Protein AF-A0A3N2GR60-F1 (afdb_monomer)

Structure (mmCIF, N/CA/C/O backbone):
data_AF-A0A3N2GR60-F1
#
_entry.id   AF-A0A3N2GR60-F1
#
loop_
_atom_site.group_PDB
_atom_site.id
_atom_site.type_symbol
_atom_site.label_atom_id
_atom_site.label_alt_id
_atom_site.label_comp_id
_atom_site.label_asym_id
_atom_site.label_entity_id
_atom_site.label_seq_id
_atom_site.pdbx_PDB_ins_code
_atom_site.Cartn_x
_atom_site.Cartn_y
_atom_site.Cartn_z
_atom_site.occupancy
_atom_site.B_iso_or_equiv
_atom_site.auth_seq_id
_atom_site.auth_comp_id
_atom_site.auth_asym_id
_atom_site.auth_atom_id
_atom_site.pdbx_PDB_model_num
ATOM 1 N N . MET A 1 1 ? -9.998 18.687 1.341 1.00 51.47 1 MET A N 1
ATOM 2 C CA . MET A 1 1 ? -10.994 17.824 0.634 1.00 51.47 1 MET A CA 1
ATOM 3 C C . MET A 1 1 ? -10.299 16.536 0.194 1.00 51.47 1 MET A C 1
ATOM 5 O O . MET A 1 1 ? -9.152 16.629 -0.221 1.00 51.47 1 MET A O 1
ATOM 9 N N . ASN A 1 2 ? -10.923 15.357 0.314 1.00 56.31 2 ASN A N 1
ATOM 10 C CA . ASN A 1 2 ? -10.287 14.086 -0.066 1.00 56.31 2 ASN A CA 1
ATOM 11 C C . ASN A 1 2 ? -10.281 13.926 -1.608 1.00 56.31 2 ASN A C 1
ATOM 13 O O . ASN A 1 2 ? -11.360 13.838 -2.194 1.00 56.31 2 ASN A O 1
ATOM 17 N N . PRO A 1 3 ? -9.116 13.879 -2.288 1.00 57.38 3 PRO A N 1
ATOM 18 C CA . PRO A 1 3 ? -9.045 13.843 -3.755 1.00 57.38 3 PRO A CA 1
ATOM 19 C C . PRO A 1 3 ? -9.486 12.505 -4.368 1.00 57.38 3 PRO A C 1
ATOM 21 O O . PRO A 1 3 ? -9.582 12.378 -5.589 1.00 57.38 3 PRO A O 1
ATOM 24 N N . TRP A 1 4 ? -9.744 11.495 -3.537 1.00 56.41 4 TRP A N 1
ATOM 25 C CA . TRP A 1 4 ? -10.330 10.229 -3.964 1.00 56.41 4 TRP A CA 1
ATOM 26 C C . TRP A 1 4 ? -11.855 10.308 -4.099 1.00 56.41 4 TRP A C 1
ATOM 28 O O . TRP A 1 4 ? -12.440 9.499 -4.825 1.00 56.41 4 TRP A O 1
ATOM 38 N N . ALA A 1 5 ? -12.496 11.299 -3.466 1.00 55.12 5 ALA A N 1
ATOM 39 C CA . ALA A 1 5 ? -13.932 11.517 -3.561 1.00 55.12 5 ALA A CA 1
ATOM 40 C C . ALA A 1 5 ? -14.335 11.776 -5.025 1.00 55.12 5 ALA A C 1
ATOM 42 O O . ALA A 1 5 ? -13.874 12.724 -5.659 1.00 55.12 5 ALA A O 1
ATOM 43 N N . GLY A 1 6 ? -15.178 10.901 -5.582 1.00 54.84 6 GLY A N 1
ATOM 44 C CA . GLY A 1 6 ? -15.701 11.020 -6.949 1.00 54.84 6 GLY A CA 1
ATOM 45 C C . GLY A 1 6 ? -14.957 10.227 -8.031 1.00 54.84 6 GLY A C 1
ATOM 46 O O . GLY A 1 6 ? -15.437 10.178 -9.166 1.00 54.84 6 GLY A O 1
ATOM 47 N N . ARG A 1 7 ? -13.840 9.547 -7.725 1.00 62.44 7 ARG A N 1
ATOM 48 C CA . ARG A 1 7 ? -13.209 8.637 -8.700 1.00 62.44 7 ARG A CA 1
ATOM 49 C C . ARG A 1 7 ? -14.086 7.400 -8.896 1.00 62.44 7 ARG A C 1
ATOM 51 O O . ARG A 1 7 ? -14.282 6.615 -7.977 1.00 62.44 7 ARG A O 1
ATOM 58 N N . ARG A 1 8 ? -14.597 7.228 -10.117 1.00 67.69 8 ARG A N 1
ATOM 59 C CA . ARG A 1 8 ? -15.356 6.046 -10.543 1.00 67.69 8 ARG A CA 1
ATOM 60 C C . ARG A 1 8 ? -14.412 5.094 -11.276 1.00 67.69 8 ARG A C 1
ATOM 62 O O . ARG A 1 8 ? -13.746 5.507 -12.225 1.00 67.69 8 ARG A O 1
ATOM 69 N N . GLY A 1 9 ? -14.332 3.844 -10.827 1.00 81.75 9 GLY A N 1
ATOM 70 C CA . GLY A 1 9 ? -13.516 2.805 -11.459 1.00 81.75 9 GLY A CA 1
ATOM 71 C C . GLY A 1 9 ? -12.534 2.107 -10.519 1.00 81.75 9 GLY A C 1
ATOM 72 O O . GLY A 1 9 ? -12.124 2.649 -9.490 1.00 81.75 9 GLY A O 1
ATOM 73 N N . LEU A 1 10 ? -12.146 0.894 -10.917 1.00 88.69 10 LEU A N 1
ATOM 74 C CA . LEU A 1 10 ? -11.166 0.069 -10.217 1.00 88.69 10 LEU A CA 1
ATOM 75 C C . LEU A 1 10 ? -9.762 0.665 -10.380 1.00 88.69 10 LEU A C 1
ATOM 77 O O . LEU A 1 10 ? -9.207 0.697 -11.488 1.00 88.69 10 LEU A O 1
ATOM 81 N N . LEU A 1 11 ? -9.195 1.160 -9.281 1.00 87.88 11 LEU A N 1
ATOM 82 C CA . LEU A 1 11 ? -7.866 1.766 -9.279 1.00 87.88 11 LEU A CA 1
ATOM 83 C C . LEU A 1 11 ? -6.792 0.689 -9.225 1.00 87.88 11 LEU A C 1
ATOM 85 O O . LEU A 1 11 ? -5.898 0.695 -10.076 1.00 87.88 11 LEU A O 1
ATOM 89 N N . PHE A 1 12 ? -6.948 -0.244 -8.288 1.00 87.75 12 PHE A N 1
ATOM 90 C CA . PHE A 1 12 ? -5.996 -1.309 -8.010 1.00 87.75 12 PHE A CA 1
ATOM 91 C C . PHE A 1 12 ? -6.717 -2.653 -8.015 1.00 87.75 12 PHE A C 1
ATOM 93 O O . PHE A 1 12 ? -7.693 -2.845 -7.290 1.00 87.75 12 PHE A O 1
ATOM 100 N N . GLY A 1 13 ? -6.232 -3.576 -8.836 1.00 90.50 13 GLY A N 1
ATOM 101 C CA . GLY A 1 13 ? -6.652 -4.975 -8.808 1.00 90.50 13 GLY A CA 1
ATOM 102 C C . GLY A 1 13 ? -6.031 -5.774 -7.664 1.00 90.50 13 GLY A C 1
ATOM 103 O O . GLY A 1 13 ? -6.552 -6.827 -7.302 1.00 90.50 13 GLY A O 1
ATOM 104 N N . TRP A 1 14 ? -4.935 -5.263 -7.104 1.00 90.12 14 TRP A N 1
ATOM 105 C CA . TRP A 1 14 ? -4.095 -5.931 -6.118 1.00 90.12 14 TRP A CA 1
ATOM 106 C C . TRP A 1 14 ? -3.643 -4.963 -5.028 1.00 90.12 14 TRP A C 1
ATOM 108 O O . TRP A 1 14 ? -3.408 -3.785 -5.302 1.00 90.12 14 TRP A O 1
ATOM 118 N N . GLY A 1 15 ? -3.472 -5.483 -3.815 1.00 89.62 15 GLY A N 1
ATOM 119 C CA . GLY A 1 15 ? -2.801 -4.797 -2.720 1.00 89.62 15 GLY A CA 1
ATOM 120 C C . GLY A 1 15 ? -1.308 -4.641 -3.001 1.00 89.62 15 GLY A C 1
ATOM 121 O O . GLY A 1 15 ? -0.626 -5.585 -3.419 1.00 89.62 15 GLY A O 1
ATOM 122 N N . TYR A 1 16 ? -0.802 -3.440 -2.746 1.00 90.19 16 TYR A N 1
ATOM 123 C CA . TYR A 1 16 ? 0.628 -3.131 -2.777 1.00 90.19 16 TYR A CA 1
ATOM 124 C C . TYR A 1 16 ? 1.150 -2.842 -1.375 1.00 90.19 16 TYR A C 1
ATOM 126 O O . TYR A 1 16 ? 2.102 -2.100 -1.197 1.00 90.19 16 TYR A O 1
ATOM 134 N N . GLU A 1 17 ? 0.517 -3.425 -0.374 1.00 92.56 17 GLU A N 1
ATOM 135 C CA . GLU A 1 17 ? 0.917 -3.413 1.018 1.00 92.56 17 GLU A CA 1
ATOM 136 C C . GLU A 1 17 ? 1.404 -4.805 1.393 1.00 92.56 17 GLU A C 1
ATOM 138 O O . GLU A 1 17 ? 0.776 -5.798 1.022 1.00 92.56 17 GLU A O 1
ATOM 143 N N . ASP A 1 18 ? 2.496 -4.888 2.149 1.00 93.19 18 ASP A N 1
ATOM 144 C CA . ASP A 1 18 ? 2.869 -6.138 2.797 1.00 93.19 18 ASP A CA 1
ATOM 145 C C . ASP A 1 18 ? 2.084 -6.307 4.108 1.00 93.19 18 ASP A C 1
ATOM 147 O O . ASP A 1 18 ? 2.408 -5.621 5.085 1.00 93.19 18 ASP A O 1
ATOM 151 N N . PRO A 1 19 ? 1.078 -7.208 4.173 1.00 94.25 19 PRO A N 1
ATOM 152 C CA . PRO A 1 19 ? 0.248 -7.368 5.365 1.00 94.25 19 PRO A CA 1
ATOM 153 C C . PRO A 1 19 ? 1.018 -7.939 6.559 1.00 94.25 19 PRO A C 1
ATOM 155 O O . PRO A 1 19 ? 0.549 -7.847 7.695 1.00 94.25 19 PRO A O 1
ATOM 158 N N . ASP A 1 20 ? 2.207 -8.517 6.341 1.00 94.25 20 ASP A N 1
ATOM 159 C CA . ASP A 1 20 ? 3.038 -9.020 7.435 1.00 94.25 20 ASP A CA 1
ATOM 160 C C . ASP A 1 20 ? 3.527 -7.879 8.338 1.00 94.25 20 ASP A C 1
ATOM 162 O O . ASP A 1 20 ? 3.920 -8.128 9.478 1.00 94.25 20 ASP A O 1
ATOM 166 N N . VAL A 1 21 ? 3.519 -6.624 7.869 1.00 95.94 21 VAL A N 1
ATOM 167 C CA . VAL A 1 21 ? 3.767 -5.459 8.729 1.00 95.94 21 VAL A CA 1
ATOM 168 C C . VAL A 1 21 ? 2.673 -5.365 9.791 1.00 95.94 21 VAL A C 1
ATOM 170 O O . VAL A 1 21 ? 2.983 -5.405 10.980 1.00 95.94 21 VAL A O 1
ATOM 173 N N . GLU A 1 22 ? 1.402 -5.305 9.389 1.00 97.69 22 GLU A N 1
ATOM 174 C CA . GLU A 1 22 ? 0.273 -5.229 10.314 1.00 97.69 22 GLU A CA 1
ATOM 175 C C . GLU A 1 22 ? 0.198 -6.443 11.230 1.00 97.69 22 GLU A C 1
ATOM 177 O O . GLU A 1 22 ? 0.048 -6.280 12.438 1.00 97.69 22 GLU A O 1
ATOM 182 N N . LEU A 1 23 ? 0.340 -7.650 10.679 1.00 97.62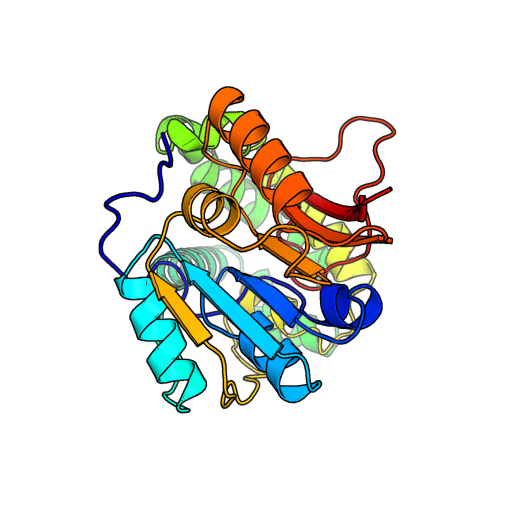 23 LEU A N 1
ATOM 183 C CA . LEU A 1 23 ? 0.235 -8.893 11.448 1.00 97.62 23 LEU A CA 1
ATOM 184 C C . LEU A 1 23 ? 1.271 -8.989 12.576 1.00 97.62 23 LEU A C 1
ATOM 186 O O . LEU A 1 23 ? 1.024 -9.660 13.579 1.00 97.62 23 LEU A O 1
ATOM 190 N N . ARG A 1 24 ? 2.423 -8.322 12.427 1.00 97.38 24 ARG A N 1
ATOM 191 C CA . ARG A 1 24 ? 3.477 -8.277 13.449 1.00 97.38 24 ARG A CA 1
ATOM 192 C C . ARG A 1 24 ? 3.214 -7.254 14.549 1.00 97.38 24 ARG A C 1
ATOM 194 O O . ARG A 1 24 ? 3.676 -7.460 15.668 1.00 97.38 24 ARG A O 1
ATOM 201 N N . VAL A 1 25 ? 2.542 -6.145 14.239 1.00 97.38 25 VAL A N 1
ATOM 202 C CA . VAL A 1 25 ? 2.497 -4.977 15.139 1.00 97.38 25 VAL A CA 1
ATOM 203 C C . VAL A 1 25 ? 1.109 -4.653 15.678 1.00 97.38 25 VAL A C 1
ATOM 205 O O . VAL A 1 25 ? 1.019 -4.024 16.733 1.00 97.38 25 VAL A O 1
ATOM 208 N N . LEU A 1 26 ? 0.037 -5.055 14.988 1.00 97.62 26 LEU A N 1
ATOM 209 C CA . LEU A 1 26 ? -1.326 -4.775 15.427 1.00 97.62 26 LEU A CA 1
ATOM 210 C C . LEU A 1 26 ? -1.746 -5.724 16.561 1.00 97.62 26 LEU A C 1
ATOM 212 O O . LEU A 1 26 ? -1.626 -6.949 16.414 1.00 97.62 26 LEU A O 1
ATOM 216 N N . PRO A 1 27 ? -2.299 -5.188 17.663 1.00 95.81 27 PRO A N 1
ATOM 217 C CA . PRO A 1 27 ? -2.855 -5.998 18.737 1.00 95.81 27 PRO A CA 1
ATOM 218 C C . PRO A 1 27 ? -4.095 -6.751 18.250 1.00 95.81 27 PRO A C 1
ATOM 220 O O . PRO A 1 27 ? -4.814 -6.293 17.362 1.00 95.81 27 PRO A O 1
ATOM 223 N N . ARG A 1 28 ? -4.351 -7.921 18.843 1.00 95.56 28 ARG A N 1
ATOM 224 C CA . ARG A 1 28 ? -5.553 -8.712 18.545 1.00 95.56 28 ARG A CA 1
ATOM 225 C C . ARG A 1 28 ? -6.806 -7.954 18.973 1.00 95.56 28 ARG A C 1
ATOM 227 O O . ARG A 1 28 ? -6.771 -7.216 19.951 1.00 95.56 28 ARG A O 1
ATOM 234 N N . GLY A 1 29 ? -7.903 -8.192 18.261 1.00 97.06 29 GLY A N 1
ATOM 235 C CA . GLY A 1 29 ? -9.186 -7.547 18.515 1.00 97.06 29 GLY A CA 1
ATOM 236 C C . GLY A 1 29 ? -9.737 -6.891 17.259 1.00 97.06 29 GLY A C 1
ATOM 237 O O . GLY A 1 29 ? -9.616 -7.442 16.157 1.00 97.06 29 GLY A O 1
ATOM 238 N N . ARG A 1 30 ? -10.355 -5.725 17.434 1.00 98.50 30 ARG A N 1
ATOM 239 C CA . ARG A 1 30 ? -11.020 -4.991 16.366 1.00 98.50 30 ARG A CA 1
ATOM 240 C C . ARG A 1 30 ? -10.050 -4.067 15.657 1.00 98.50 30 ARG A C 1
ATOM 242 O O . ARG A 1 30 ? -9.429 -3.202 16.275 1.00 98.50 30 ARG A O 1
ATOM 249 N N . VAL A 1 31 ? -9.971 -4.202 14.339 1.00 98.69 31 VAL A N 1
ATOM 250 C CA . VAL A 1 31 ? -9.087 -3.381 13.510 1.00 98.69 31 VAL A CA 1
ATOM 251 C C . VAL A 1 31 ? -9.835 -2.722 12.369 1.00 98.69 31 VAL A C 1
ATOM 253 O O . VAL A 1 31 ? -10.756 -3.299 11.792 1.00 98.69 31 VAL A O 1
ATOM 256 N N . LEU A 1 32 ? -9.416 -1.509 12.030 1.00 98.75 32 LEU A N 1
ATOM 257 C CA . LEU A 1 32 ? -9.836 -0.834 10.811 1.00 98.75 32 LEU A CA 1
ATOM 258 C C . LEU A 1 32 ? -8.725 -0.914 9.767 1.00 98.75 32 LEU A C 1
ATOM 260 O O . LEU A 1 32 ? -7.562 -0.694 10.092 1.00 98.75 32 LEU A O 1
ATOM 264 N N . ALA A 1 33 ? -9.075 -1.180 8.515 1.00 98.44 33 ALA A N 1
ATOM 265 C CA . ALA A 1 33 ? -8.149 -1.127 7.389 1.00 98.44 33 ALA A CA 1
ATOM 266 C C . ALA A 1 33 ? -8.804 -0.443 6.185 1.00 98.44 33 ALA A C 1
ATOM 268 O O . ALA A 1 33 ? -10.025 -0.487 6.020 1.00 98.44 33 ALA A O 1
ATOM 269 N N . ILE A 1 34 ? -7.997 0.166 5.318 1.00 97.94 34 ILE A N 1
ATOM 270 C CA . ILE A 1 34 ? -8.483 0.617 4.010 1.00 97.94 34 ILE A CA 1
ATOM 271 C C . ILE A 1 34 ? -8.796 -0.606 3.143 1.00 97.94 34 ILE A C 1
ATOM 273 O O . ILE A 1 34 ? -7.980 -1.524 3.057 1.00 97.94 34 ILE A O 1
ATOM 277 N N . ALA A 1 35 ? -9.982 -0.641 2.527 1.00 96.38 35 ALA A N 1
ATOM 278 C CA . ALA A 1 35 ? -10.467 -1.840 1.845 1.00 96.38 35 ALA A CA 1
ATOM 279 C C . ALA A 1 35 ? -9.612 -2.205 0.622 1.00 96.38 35 ALA A C 1
ATOM 281 O O . ALA A 1 35 ? -9.269 -3.378 0.455 1.00 96.38 35 ALA A O 1
ATOM 282 N N . ALA A 1 36 ? -9.256 -1.211 -0.206 1.00 93.00 36 ALA A N 1
ATOM 283 C CA . ALA A 1 36 ? -8.385 -1.369 -1.370 1.00 93.00 36 ALA A CA 1
ATOM 284 C C . ALA A 1 36 ? -8.766 -2.603 -2.222 1.00 93.00 36 ALA A C 1
ATOM 286 O O . ALA A 1 36 ? -9.924 -2.771 -2.601 1.00 93.00 36 ALA A O 1
ATOM 287 N N . ALA A 1 37 ? -7.813 -3.467 -2.574 1.00 92.81 37 ALA A N 1
ATOM 288 C CA . ALA A 1 37 ? -8.084 -4.715 -3.298 1.00 92.81 37 ALA A CA 1
ATOM 289 C C . ALA A 1 37 ? -8.416 -5.914 -2.380 1.00 92.81 37 ALA A C 1
ATOM 291 O O . ALA A 1 37 ? -8.826 -6.968 -2.871 1.00 92.81 37 ALA A O 1
ATOM 292 N N . GLY A 1 38 ? -8.322 -5.732 -1.058 1.00 94.38 38 GLY A N 1
ATOM 293 C CA . GLY A 1 38 ? -8.754 -6.699 -0.049 1.00 94.38 38 GLY A CA 1
ATOM 294 C C . GLY A 1 38 ? -7.663 -7.601 0.531 1.00 94.38 38 GLY A C 1
ATOM 295 O O . GLY A 1 38 ? -7.947 -8.312 1.488 1.00 94.38 38 GLY A O 1
ATOM 296 N N . GLU A 1 39 ? -6.420 -7.582 0.039 1.00 94.12 39 GLU A N 1
ATOM 297 C CA . GLU A 1 39 ? -5.360 -8.483 0.522 1.00 94.12 39 GLU A CA 1
ATOM 298 C C . GLU A 1 39 ? -5.004 -8.256 2.001 1.00 94.12 39 GLU A C 1
ATOM 300 O O . GLU A 1 39 ? -4.953 -9.221 2.764 1.00 94.12 39 GLU A O 1
ATOM 305 N N . THR A 1 40 ? -4.824 -7.003 2.438 1.00 95.50 40 THR A N 1
ATOM 306 C CA . THR A 1 40 ? -4.558 -6.689 3.857 1.00 95.50 40 THR A CA 1
ATOM 307 C C . THR A 1 40 ? -5.755 -7.019 4.742 1.00 95.50 40 THR A C 1
ATOM 309 O O . THR A 1 40 ? -5.593 -7.616 5.805 1.00 95.50 40 THR A O 1
ATOM 312 N N . VAL A 1 41 ? -6.968 -6.696 4.282 1.00 97.31 41 VAL A N 1
ATOM 313 C CA . VAL A 1 41 ? -8.221 -7.021 4.981 1.00 97.31 41 VAL A CA 1
ATOM 314 C C . VAL A 1 41 ? -8.345 -8.528 5.176 1.00 97.31 41 VAL A C 1
ATOM 316 O O . VAL A 1 41 ? -8.598 -8.993 6.285 1.00 97.31 41 VAL A O 1
ATOM 319 N N . SER A 1 42 ? -8.115 -9.294 4.111 1.00 96.50 42 SER A N 1
ATOM 320 C CA . SER A 1 42 ? -8.174 -10.748 4.133 1.00 96.50 42 SER A CA 1
ATOM 321 C C . SER A 1 42 ? -7.112 -11.347 5.048 1.00 96.50 42 SER A C 1
ATOM 323 O O . SER A 1 42 ? -7.432 -12.190 5.883 1.00 96.50 42 SER A O 1
ATOM 325 N N . ALA A 1 43 ? -5.864 -10.882 4.958 1.00 95.75 43 ALA A N 1
ATOM 326 C CA . ALA A 1 43 ? -4.780 -11.358 5.811 1.00 95.75 43 ALA A CA 1
ATOM 327 C C . ALA A 1 43 ? -5.085 -11.145 7.304 1.00 95.75 43 ALA A C 1
ATOM 329 O O . ALA A 1 43 ? -4.919 -12.070 8.100 1.00 95.75 43 ALA A O 1
ATOM 330 N N . LEU A 1 44 ? -5.594 -9.965 7.673 1.00 97.69 44 LEU A N 1
ATOM 331 C CA . LEU A 1 44 ? -6.013 -9.660 9.042 1.00 97.69 44 LEU A CA 1
ATOM 332 C C . LEU A 1 44 ? -7.202 -10.527 9.475 1.00 97.69 44 LEU A C 1
ATOM 334 O O . LEU A 1 44 ? -7.143 -11.187 10.507 1.00 97.69 44 LEU A O 1
ATOM 338 N N . ALA A 1 45 ? -8.261 -10.606 8.677 1.00 97.75 45 ALA A N 1
ATOM 339 C CA . ALA A 1 45 ? -9.436 -11.404 9.022 1.00 97.75 45 ALA A CA 1
ATOM 340 C C . ALA A 1 45 ? -9.094 -12.895 9.197 1.00 97.75 45 ALA A C 1
ATOM 342 O O . ALA A 1 45 ? -9.508 -13.526 10.168 1.00 97.75 45 ALA A O 1
ATOM 343 N N . ARG A 1 46 ? -8.263 -13.458 8.311 1.00 96.25 46 ARG A N 1
ATOM 344 C CA . ARG A 1 46 ? -7.790 -14.852 8.398 1.00 96.25 46 ARG A CA 1
ATOM 345 C C . ARG A 1 46 ? -6.890 -15.105 9.602 1.00 96.25 46 ARG A C 1
ATOM 347 O O . ARG A 1 46 ? -6.839 -16.226 10.096 1.00 96.25 46 ARG A O 1
ATOM 354 N N . ALA A 1 47 ? -6.199 -14.078 10.084 1.00 96.81 47 ALA A N 1
ATOM 355 C CA . ALA A 1 47 ? -5.454 -14.141 11.331 1.00 96.81 47 ALA A CA 1
ATOM 356 C C . ALA A 1 47 ? -6.356 -13.994 12.575 1.00 96.81 47 ALA A C 1
ATOM 358 O O . ALA A 1 47 ? -5.843 -14.024 13.690 1.00 96.81 47 ALA A O 1
ATOM 359 N N . GLY A 1 48 ? -7.677 -13.860 12.421 1.00 97.69 48 GLY A N 1
ATOM 360 C CA . GLY A 1 48 ? -8.641 -13.831 13.525 1.00 97.69 48 GLY A CA 1
ATOM 361 C C . GLY A 1 48 ? -8.930 -12.439 14.089 1.00 97.69 48 GLY A C 1
ATOM 362 O O . GLY A 1 48 ? -9.423 -12.332 15.208 1.00 97.69 48 GLY A O 1
ATOM 363 N N . TYR A 1 49 ? -8.605 -11.373 13.355 1.00 98.44 49 TYR A N 1
ATOM 364 C CA . TYR A 1 49 ? -8.985 -10.010 13.732 1.00 98.44 49 TYR A CA 1
ATOM 365 C C . TYR A 1 49 ? -10.449 -9.724 13.341 1.00 98.44 49 TYR A C 1
ATOM 367 O O . TYR A 1 49 ? -10.925 -10.204 12.312 1.00 98.44 49 TYR A O 1
ATOM 375 N N . GLU A 1 50 ? -11.155 -8.891 14.113 1.00 98.50 50 GLU A N 1
ATOM 376 C CA . GLU A 1 50 ? -12.469 -8.356 13.724 1.00 98.50 50 GLU A CA 1
ATOM 377 C C . GLU A 1 50 ? -12.245 -7.132 12.822 1.00 98.50 50 GLU A C 1
ATOM 379 O O . GLU A 1 50 ? -11.975 -6.028 13.300 1.00 98.50 50 GLU A O 1
ATOM 384 N N . VAL A 1 51 ? -12.292 -7.332 11.502 1.00 98.69 51 VAL A N 1
ATOM 385 C CA . VAL A 1 51 ? -11.888 -6.300 10.536 1.00 98.69 51 VAL A CA 1
ATOM 386 C C . VAL A 1 51 ? -13.073 -5.454 10.072 1.00 98.69 51 VAL A C 1
ATOM 388 O O . VAL A 1 51 ? -14.049 -5.970 9.528 1.00 98.69 51 VAL A O 1
ATOM 391 N N . THR A 1 52 ? -12.947 -4.133 10.215 1.00 98.75 52 THR A N 1
ATOM 392 C CA . THR A 1 52 ? -13.732 -3.142 9.465 1.00 98.75 52 THR A CA 1
ATOM 393 C C . THR A 1 52 ? -12.899 -2.618 8.298 1.00 98.75 52 THR A C 1
ATOM 395 O O . THR A 1 52 ? -11.871 -1.976 8.498 1.00 98.75 52 THR A O 1
ATOM 398 N N . ALA A 1 53 ? -13.339 -2.877 7.076 1.00 98.50 53 ALA A N 1
ATOM 399 C CA . ALA A 1 53 ? -12.724 -2.394 5.852 1.00 98.50 53 ALA A CA 1
ATOM 400 C C . ALA A 1 53 ? -13.477 -1.159 5.334 1.00 98.50 53 ALA A C 1
ATOM 402 O O . ALA A 1 53 ? -14.664 -1.242 5.016 1.00 98.50 53 ALA A O 1
ATOM 403 N N . VAL A 1 54 ? -12.789 -0.019 5.251 1.00 98.25 54 VAL A N 1
ATOM 404 C CA . VAL A 1 54 ? -13.367 1.269 4.831 1.00 98.25 54 VAL A CA 1
ATOM 405 C C . VAL A 1 54 ? -12.753 1.716 3.513 1.00 98.25 54 VAL A C 1
ATOM 407 O O . VAL A 1 54 ? -11.540 1.640 3.333 1.00 98.25 54 VAL A O 1
ATOM 410 N N . ASP A 1 55 ? -13.564 2.218 2.589 1.00 96.25 55 ASP A N 1
ATOM 411 C CA . ASP A 1 55 ? -13.060 2.888 1.389 1.00 96.25 55 ASP A CA 1
ATOM 412 C C . ASP A 1 55 ? -14.029 3.985 0.953 1.00 96.25 55 ASP A C 1
ATOM 414 O O . ASP A 1 55 ? -15.246 3.830 1.069 1.00 96.25 55 ASP A O 1
ATOM 418 N N . ILE A 1 56 ? -13.489 5.081 0.424 1.00 93.81 56 ILE A N 1
ATOM 419 C CA . ILE A 1 56 ? -14.277 6.197 -0.108 1.00 93.81 56 ILE A CA 1
ATOM 420 C C . ILE A 1 56 ? -14.691 5.948 -1.565 1.00 93.81 56 ILE A C 1
ATOM 422 O O . ILE A 1 56 ? -15.683 6.511 -2.037 1.00 93.81 56 ILE A O 1
ATOM 426 N N . ASN A 1 57 ? -13.954 5.096 -2.289 1.00 92.38 57 ASN A N 1
ATOM 427 C CA . ASN A 1 57 ? -14.273 4.702 -3.654 1.00 92.38 57 ASN A CA 1
ATOM 428 C C . ASN A 1 57 ? -15.250 3.510 -3.637 1.00 92.38 57 ASN A C 1
ATOM 430 O O . ASN A 1 57 ? -14.843 2.378 -3.358 1.00 92.38 57 ASN A O 1
ATOM 434 N N . PRO A 1 58 ? -16.525 3.708 -4.024 1.00 94.12 58 PRO A N 1
ATOM 435 C CA . PRO A 1 58 ? -17.521 2.641 -3.980 1.00 94.12 58 PRO A CA 1
ATOM 436 C C . PRO A 1 58 ? -17.206 1.492 -4.947 1.00 94.12 58 PRO A C 1
ATOM 438 O O . PRO A 1 58 ? -17.566 0.350 -4.674 1.00 94.12 58 PRO A O 1
ATOM 441 N N . THR A 1 59 ? -16.514 1.758 -6.065 1.00 94.56 59 THR A N 1
ATOM 442 C CA . THR A 1 59 ? -16.090 0.704 -7.002 1.00 94.56 59 THR A CA 1
ATOM 443 C C . THR A 1 59 ? -15.008 -0.177 -6.389 1.00 94.56 59 THR A C 1
ATOM 445 O O . THR A 1 59 ? -15.052 -1.394 -6.537 1.00 94.56 59 THR A O 1
ATOM 448 N N . GLN A 1 60 ? -14.051 0.431 -5.688 1.00 93.81 60 GLN A N 1
ATOM 449 C CA . GLN A 1 60 ? -12.976 -0.294 -5.016 1.00 93.81 60 GLN A CA 1
ATOM 450 C C . GLN A 1 60 ? -13.530 -1.118 -3.843 1.00 93.81 60 GLN A C 1
ATOM 452 O O . GLN A 1 60 ? -13.181 -2.285 -3.702 1.00 93.81 60 GLN A O 1
ATOM 457 N N . LEU A 1 61 ? -14.476 -0.561 -3.075 1.00 96.38 61 LEU A N 1
ATOM 458 C CA . LEU A 1 61 ? -15.151 -1.284 -1.996 1.00 96.38 61 LEU A CA 1
ATOM 459 C C . LEU A 1 61 ? -15.982 -2.470 -2.507 1.00 96.38 61 LEU A C 1
ATOM 461 O O . LEU A 1 61 ? -15.946 -3.546 -1.914 1.00 96.38 61 LEU A O 1
ATOM 465 N N . ALA A 1 62 ? -16.730 -2.289 -3.602 1.00 96.25 62 ALA A N 1
ATOM 466 C CA . ALA A 1 62 ? -17.476 -3.379 -4.229 1.00 96.25 62 ALA A CA 1
ATOM 467 C C . ALA A 1 62 ? -16.536 -4.485 -4.726 1.00 96.25 62 ALA A C 1
ATOM 469 O O . ALA A 1 62 ? -16.767 -5.653 -4.439 1.00 96.25 62 ALA A O 1
ATOM 470 N N . TYR A 1 63 ? -15.427 -4.113 -5.368 1.00 95.56 63 TYR A N 1
ATOM 471 C CA . TYR A 1 63 ? -14.404 -5.070 -5.777 1.00 95.56 63 TYR A CA 1
ATOM 472 C C . TYR A 1 63 ? -13.798 -5.823 -4.584 1.00 95.56 63 TYR A C 1
ATOM 474 O O . TYR A 1 63 ? -13.688 -7.045 -4.627 1.00 95.56 63 TYR A O 1
ATOM 482 N N . CYS A 1 64 ? -13.465 -5.124 -3.495 1.00 95.94 64 CYS A N 1
ATOM 483 C CA . CYS A 1 64 ? -13.003 -5.748 -2.256 1.00 95.94 64 CYS A CA 1
ATOM 484 C C . CYS A 1 64 ? -14.032 -6.764 -1.729 1.00 95.94 64 CYS A C 1
ATOM 486 O O . CYS A 1 64 ? -13.662 -7.891 -1.412 1.00 95.94 64 CYS A O 1
ATOM 488 N N . ARG A 1 65 ? -15.332 -6.425 -1.725 1.00 97.44 65 ARG A N 1
ATOM 489 C CA . ARG A 1 65 ? -16.411 -7.360 -1.354 1.00 97.44 65 ARG A CA 1
ATOM 490 C C . ARG A 1 65 ? -16.363 -8.647 -2.170 1.00 97.44 65 ARG A C 1
ATOM 492 O O . ARG A 1 65 ? -16.367 -9.731 -1.591 1.00 97.44 65 ARG A O 1
ATOM 499 N N . ASP A 1 66 ? -16.294 -8.526 -3.490 1.00 96.19 66 ASP A N 1
ATOM 500 C CA . ASP A 1 66 ? -16.292 -9.678 -4.390 1.00 96.19 66 ASP A CA 1
ATOM 501 C C . ASP A 1 66 ? -15.038 -10.536 -4.165 1.00 96.19 66 ASP A C 1
ATOM 503 O O . ASP A 1 66 ? -15.117 -11.762 -4.068 1.00 96.19 66 ASP A O 1
ATOM 507 N N . ARG A 1 67 ? -13.874 -9.899 -3.987 1.00 95.19 67 ARG A N 1
ATOM 508 C CA . ARG A 1 67 ? -12.596 -10.564 -3.682 1.00 95.19 67 ARG A CA 1
ATOM 509 C C . ARG A 1 67 ? -12.635 -11.318 -2.354 1.00 95.19 67 ARG A C 1
ATOM 511 O O . ARG A 1 67 ? -12.159 -12.452 -2.288 1.00 95.19 67 ARG A O 1
ATOM 518 N N . LEU A 1 68 ? -13.232 -10.733 -1.316 1.00 96.38 68 LEU A N 1
ATOM 519 C CA . LEU A 1 68 ? -13.433 -11.377 -0.013 1.00 96.38 68 LEU A CA 1
ATOM 520 C C . LEU A 1 68 ? -14.444 -12.536 -0.076 1.00 96.38 68 LEU A C 1
ATOM 522 O O . LEU A 1 68 ? -14.349 -13.473 0.715 1.00 96.38 68 LEU A O 1
ATOM 526 N N . ALA A 1 69 ? -15.361 -12.531 -1.048 1.00 96.19 69 ALA A N 1
ATOM 527 C CA . ALA A 1 69 ? -16.232 -13.669 -1.357 1.00 96.19 69 ALA A CA 1
ATOM 528 C C . ALA A 1 69 ? -15.531 -14.764 -2.199 1.00 96.19 69 ALA A C 1
ATOM 530 O O . ALA A 1 69 ? -16.043 -15.879 -2.336 1.00 96.19 69 ALA A O 1
ATOM 531 N N . GLY A 1 70 ? -14.328 -14.488 -2.713 1.00 93.06 70 GLY A N 1
ATOM 532 C CA . GLY A 1 70 ? -13.518 -15.415 -3.507 1.00 93.06 70 GLY A CA 1
ATOM 533 C C . GLY A 1 70 ? -13.561 -15.169 -5.017 1.00 93.06 70 GLY A C 1
ATOM 534 O O . GLY A 1 70 ? -13.171 -16.054 -5.778 1.00 93.06 70 GLY A O 1
ATOM 535 N N . ALA A 1 71 ? -14.025 -14.001 -5.471 1.00 92.56 71 ALA A N 1
ATOM 536 C CA . ALA A 1 71 ? -13.918 -13.619 -6.873 1.00 92.56 71 ALA A CA 1
ATOM 537 C C . ALA A 1 71 ? -12.441 -13.476 -7.304 1.00 92.56 71 ALA A C 1
ATOM 539 O O . ALA A 1 71 ? -11.581 -13.062 -6.510 1.00 92.56 71 ALA A O 1
ATOM 540 N N . PRO A 1 72 ? -12.117 -13.795 -8.569 1.00 89.69 72 PRO A N 1
ATOM 541 C CA . PRO A 1 72 ? -10.762 -13.655 -9.084 1.00 89.69 72 PRO A CA 1
ATOM 542 C C . PRO A 1 72 ? -10.324 -12.187 -9.148 1.00 89.69 72 PRO A C 1
ATOM 544 O O . PRO A 1 72 ? -11.136 -11.260 -9.143 1.00 89.69 72 PRO A O 1
ATOM 547 N N . ALA A 1 73 ? -9.010 -11.975 -9.219 1.00 89.25 73 ALA A N 1
ATOM 548 C CA . ALA A 1 73 ? -8.457 -10.634 -9.341 1.00 89.25 73 ALA A CA 1
ATOM 549 C C . ALA A 1 73 ? -8.812 -10.052 -10.710 1.00 89.25 73 ALA A C 1
ATOM 551 O O . ALA A 1 73 ? -8.727 -10.740 -11.727 1.00 89.25 73 ALA A O 1
ATOM 552 N N . THR A 1 74 ? -9.170 -8.773 -10.746 1.00 90.69 74 THR A N 1
ATOM 553 C CA . THR A 1 74 ? -9.398 -8.026 -11.984 1.00 90.69 74 THR A CA 1
ATOM 554 C C . THR A 1 74 ? -8.366 -6.921 -12.104 1.00 90.69 74 THR A C 1
ATOM 556 O O . THR A 1 74 ? -8.057 -6.234 -11.138 1.00 90.69 74 THR A O 1
ATOM 559 N N . THR A 1 75 ? -7.834 -6.711 -13.304 1.00 89.44 75 THR A N 1
ATOM 560 C CA . THR A 1 75 ? -6.836 -5.670 -13.560 1.00 89.44 75 THR A CA 1
ATOM 561 C C . THR A 1 75 ? -7.419 -4.269 -13.330 1.00 89.44 75 THR A C 1
ATOM 563 O O . THR A 1 75 ? -8.359 -3.846 -14.013 1.00 89.44 75 THR A O 1
ATOM 566 N N . GLY A 1 76 ? -6.827 -3.509 -12.409 1.00 88.38 76 GLY A N 1
ATOM 567 C CA . GLY A 1 76 ? -7.132 -2.100 -12.182 1.00 88.38 76 GLY A CA 1
ATOM 568 C C . GLY A 1 76 ? -6.398 -1.172 -13.151 1.00 88.38 76 GLY A C 1
ATOM 569 O O . GLY A 1 76 ? -5.660 -1.586 -14.052 1.00 88.38 76 GLY A O 1
ATOM 570 N N . ARG A 1 77 ? -6.623 0.137 -13.002 1.00 89.00 77 ARG A N 1
ATOM 571 C CA . ARG A 1 77 ? -5.946 1.154 -13.823 1.00 89.00 77 ARG A CA 1
ATOM 572 C C . ARG A 1 77 ? -4.438 1.187 -13.563 1.00 89.00 77 ARG A C 1
ATOM 574 O O . ARG A 1 77 ? -3.686 1.377 -14.517 1.00 89.00 77 ARG A O 1
ATOM 581 N N . ALA A 1 78 ? -4.010 1.007 -12.314 1.00 87.88 78 ALA A N 1
ATOM 582 C CA . ALA A 1 78 ? -2.597 0.971 -11.955 1.00 87.88 78 ALA A CA 1
ATOM 583 C C . ALA A 1 78 ? -1.875 -0.187 -12.658 1.00 87.88 78 ALA A C 1
ATOM 585 O O . ALA A 1 78 ? -0.862 0.033 -13.319 1.00 87.88 78 ALA A O 1
ATOM 586 N N . GLU A 1 79 ? -2.450 -1.392 -12.627 1.00 90.50 79 GLU A N 1
ATOM 587 C CA . GLU A 1 79 ? -1.861 -2.570 -13.273 1.00 90.50 79 GLU A CA 1
ATOM 588 C C . GLU A 1 79 ? -1.753 -2.399 -14.790 1.00 90.50 79 GLU A C 1
ATOM 590 O O . GLU A 1 79 ? -0.739 -2.782 -15.368 1.00 90.50 79 GLU A O 1
ATOM 595 N N . ARG A 1 80 ? -2.752 -1.784 -15.444 1.00 91.56 80 ARG A N 1
ATOM 596 C CA . ARG A 1 80 ? -2.690 -1.486 -16.889 1.00 91.56 80 ARG A CA 1
ATOM 597 C C . ARG A 1 80 ? -1.532 -0.553 -17.237 1.00 91.56 80 ARG A C 1
ATOM 599 O O . ARG A 1 80 ? -0.827 -0.794 -18.214 1.00 91.56 80 ARG A O 1
ATOM 606 N N . LEU A 1 81 ? -1.320 0.494 -16.437 1.00 90.62 81 LEU A N 1
ATOM 607 C CA . LEU A 1 81 ? -0.205 1.425 -16.631 1.00 90.62 81 LEU A CA 1
ATOM 608 C C . LEU A 1 81 ? 1.144 0.731 -16.410 1.00 90.62 81 LEU A C 1
ATOM 610 O O . LEU A 1 81 ? 2.047 0.876 -17.232 1.00 90.62 81 LEU A O 1
ATOM 614 N N . LEU A 1 82 ? 1.266 -0.070 -15.347 1.00 90.94 82 LEU A N 1
ATOM 615 C CA . LEU A 1 82 ? 2.472 -0.853 -15.076 1.00 90.94 82 LEU A CA 1
ATOM 616 C C . LEU A 1 82 ? 2.750 -1.873 -16.190 1.00 90.94 82 LEU A C 1
ATOM 618 O O . LEU A 1 82 ? 3.895 -2.017 -16.614 1.00 90.94 82 LEU A O 1
ATOM 622 N N . ALA A 1 83 ? 1.719 -2.542 -16.713 1.00 93.19 83 ALA A N 1
ATOM 623 C CA . ALA A 1 83 ? 1.845 -3.484 -17.821 1.00 93.19 83 ALA A CA 1
ATOM 624 C C . ALA A 1 83 ? 2.340 -2.800 -19.106 1.00 93.19 83 ALA A C 1
ATOM 626 O O . ALA A 1 83 ? 3.276 -3.293 -19.735 1.00 93.19 83 ALA A O 1
ATOM 627 N N . ALA A 1 84 ? 1.782 -1.637 -19.458 1.00 93.81 84 ALA A N 1
ATOM 628 C CA . ALA A 1 84 ? 2.246 -0.845 -20.599 1.00 93.81 84 ALA A CA 1
ATOM 629 C C . ALA A 1 84 ? 3.698 -0.357 -20.420 1.00 93.81 84 ALA A C 1
ATOM 631 O O . ALA A 1 84 ? 4.501 -0.414 -21.358 1.00 93.81 84 ALA A O 1
ATOM 632 N N . GLY A 1 85 ? 4.058 0.066 -19.203 1.00 92.62 85 GLY A N 1
ATOM 633 C CA . GLY A 1 85 ? 5.429 0.431 -18.846 1.00 92.62 85 GLY A CA 1
ATOM 634 C C . GLY A 1 85 ? 6.400 -0.736 -19.034 1.00 92.62 85 GLY A C 1
ATOM 635 O O . GLY A 1 85 ? 7.392 -0.604 -19.749 1.00 92.62 85 GLY A O 1
ATOM 636 N N . ARG A 1 86 ? 6.081 -1.912 -18.477 1.00 94.31 86 ARG A N 1
ATOM 637 C CA . ARG A 1 86 ? 6.888 -3.132 -18.643 1.00 94.31 86 ARG A CA 1
ATOM 638 C C . ARG A 1 86 ? 7.021 -3.553 -20.103 1.00 94.31 86 ARG A C 1
ATOM 640 O O . ARG A 1 86 ? 8.118 -3.916 -20.517 1.00 94.31 86 ARG A O 1
ATOM 647 N N . ALA A 1 87 ? 5.944 -3.490 -20.888 1.00 94.56 87 ALA A N 1
ATOM 648 C CA . ALA A 1 87 ? 5.983 -3.824 -22.312 1.00 94.56 87 ALA A CA 1
ATOM 649 C C . ALA A 1 87 ? 6.946 -2.902 -23.079 1.00 94.56 87 ALA A C 1
ATOM 651 O O . ALA A 1 87 ? 7.789 -3.383 -23.837 1.00 94.56 87 ALA A O 1
ATOM 652 N N . THR A 1 88 ? 6.887 -1.595 -22.808 1.00 94.75 88 THR A N 1
ATOM 653 C CA . THR A 1 88 ? 7.813 -0.602 -23.375 1.00 94.75 88 THR A CA 1
ATOM 654 C C . THR A 1 88 ? 9.263 -0.897 -22.987 1.00 94.75 88 THR A C 1
ATOM 656 O O . THR A 1 88 ? 10.137 -0.951 -23.853 1.00 94.75 88 THR A O 1
ATOM 659 N N . VAL A 1 89 ? 9.534 -1.149 -21.701 1.00 94.44 89 VAL A N 1
ATOM 660 C CA . VAL A 1 89 ? 10.888 -1.486 -21.231 1.00 94.44 89 VAL A CA 1
ATOM 661 C C . VAL A 1 89 ? 11.382 -2.780 -21.883 1.00 94.44 89 VAL A C 1
ATOM 663 O O . VAL A 1 89 ? 12.493 -2.807 -22.397 1.00 94.44 89 VAL A O 1
ATOM 666 N N . ARG A 1 90 ? 10.558 -3.831 -21.958 1.00 94.00 90 ARG A N 1
ATOM 667 C CA . ARG A 1 90 ? 10.919 -5.115 -22.590 1.00 94.00 90 ARG A CA 1
ATOM 668 C C . ARG A 1 90 ? 11.221 -4.980 -24.087 1.00 94.00 90 ARG A C 1
ATOM 670 O O . ARG A 1 90 ? 12.077 -5.700 -24.614 1.00 94.00 90 ARG A O 1
ATOM 677 N N . ALA A 1 91 ? 10.535 -4.069 -24.775 1.00 95.12 91 ALA A N 1
ATOM 678 C CA . ALA A 1 91 ? 10.782 -3.786 -26.183 1.00 95.12 91 ALA A CA 1
ATOM 679 C C . ALA A 1 91 ? 12.139 -3.092 -26.397 1.00 95.12 91 ALA A C 1
ATOM 681 O O . ALA A 1 91 ? 12.888 -3.483 -27.294 1.00 95.12 91 ALA A O 1
ATOM 682 N N . LEU A 1 92 ? 12.468 -2.109 -25.552 1.00 94.81 92 LEU A N 1
ATOM 683 C CA . LEU A 1 92 ? 13.600 -1.192 -25.746 1.00 94.81 92 LEU A CA 1
ATOM 684 C C . LEU A 1 92 ? 14.880 -1.592 -24.986 1.00 94.81 92 LEU A C 1
ATOM 686 O O . LEU A 1 92 ? 15.989 -1.180 -25.352 1.00 94.81 92 LEU A O 1
ATOM 690 N N . ASP A 1 93 ? 14.755 -2.413 -23.947 1.00 94.75 93 ASP A N 1
ATOM 691 C CA . ASP A 1 93 ? 15.853 -2.891 -23.114 1.00 94.75 93 ASP A CA 1
ATOM 692 C C . ASP A 1 93 ? 15.969 -4.427 -23.159 1.00 94.75 93 ASP A C 1
ATOM 694 O O . ASP A 1 93 ? 15.186 -5.139 -22.521 1.00 94.75 93 ASP A O 1
ATOM 698 N N . PRO A 1 94 ? 16.970 -4.968 -23.880 1.00 91.75 94 PRO A N 1
ATOM 699 C CA . PRO A 1 94 ? 17.208 -6.405 -23.958 1.00 91.75 94 PRO A CA 1
ATOM 700 C C . PRO A 1 94 ? 17.407 -7.081 -22.598 1.00 91.75 94 PRO A C 1
ATOM 702 O O . PRO A 1 94 ? 17.030 -8.243 -22.455 1.00 91.75 94 PRO A O 1
ATOM 705 N N . ARG A 1 95 ? 17.946 -6.377 -21.589 1.00 92.19 95 ARG A N 1
ATOM 706 C CA . ARG A 1 95 ? 18.154 -6.943 -20.242 1.00 92.19 95 ARG A CA 1
ATOM 707 C C . ARG A 1 95 ? 16.830 -7.341 -19.601 1.00 92.19 95 ARG A C 1
ATOM 709 O O . ARG A 1 95 ? 16.736 -8.384 -18.964 1.00 92.19 95 ARG A O 1
ATOM 716 N N . TRP A 1 96 ? 15.785 -6.555 -19.850 1.00 93.31 96 TRP A N 1
ATOM 717 C CA . TRP A 1 96 ? 14.459 -6.783 -19.282 1.00 93.31 96 TRP A CA 1
ATOM 718 C C . TRP A 1 96 ? 13.723 -7.976 -19.901 1.00 93.31 96 TRP A C 1
ATOM 720 O O . TRP A 1 96 ? 12.747 -8.469 -19.340 1.00 93.31 96 TRP A O 1
ATOM 730 N N . ARG A 1 97 ? 14.190 -8.496 -21.044 1.00 91.81 97 ARG A N 1
ATOM 731 C CA . ARG A 1 97 ? 13.640 -9.731 -21.630 1.00 91.81 97 ARG A CA 1
ATOM 732 C C . ARG A 1 97 ? 13.942 -10.960 -20.774 1.00 91.81 97 ARG A C 1
ATOM 734 O O . ARG A 1 97 ? 13.188 -11.924 -20.848 1.00 91.81 97 ARG A O 1
ATOM 741 N N . ARG A 1 98 ? 14.994 -10.888 -19.952 1.00 92.69 98 ARG A N 1
ATOM 742 C CA . ARG A 1 98 ? 15.448 -11.937 -19.029 1.00 92.69 98 ARG A CA 1
ATOM 743 C C . ARG A 1 98 ? 15.007 -11.692 -17.582 1.00 92.69 98 ARG A C 1
ATOM 745 O O . ARG A 1 98 ? 15.547 -12.317 -16.679 1.00 92.69 98 ARG A O 1
ATOM 752 N N . VAL A 1 99 ? 14.049 -10.787 -17.342 1.00 92.88 99 VAL A N 1
ATOM 753 C CA . VAL A 1 99 ? 13.603 -10.423 -15.981 1.00 92.88 99 VAL A CA 1
ATOM 754 C C . VAL A 1 99 ? 13.219 -11.647 -15.144 1.00 92.88 99 VAL A C 1
ATOM 756 O O . VAL A 1 99 ? 13.606 -11.730 -13.987 1.00 92.88 99 VAL A O 1
ATOM 759 N N . ASP A 1 100 ? 12.565 -12.639 -15.749 1.00 91.69 100 ASP A N 1
ATOM 760 C CA . ASP A 1 100 ? 12.134 -13.857 -15.056 1.00 91.69 100 ASP A CA 1
ATOM 761 C C . ASP A 1 100 ? 13.295 -14.791 -14.683 1.00 91.69 100 ASP A C 1
ATOM 763 O O . ASP A 1 100 ? 13.197 -15.546 -13.724 1.00 91.69 100 ASP A O 1
ATOM 767 N N . GLU A 1 101 ? 14.376 -14.803 -15.463 1.00 92.00 101 GLU A N 1
ATOM 768 C CA . GLU A 1 101 ? 15.587 -15.570 -15.136 1.00 92.00 101 GLU A CA 1
ATOM 769 C C . GLU A 1 101 ? 16.353 -14.866 -14.019 1.00 92.00 101 GLU A C 1
ATOM 771 O O . GLU A 1 101 ? 16.779 -15.492 -13.056 1.00 92.00 101 GLU A O 1
ATOM 776 N N . VAL A 1 102 ? 16.474 -13.541 -14.118 1.00 92.12 102 VAL A N 1
ATOM 777 C CA . VAL A 1 102 ? 17.205 -12.740 -13.138 1.00 92.12 102 VAL A CA 1
ATOM 778 C C . VAL A 1 102 ? 16.503 -12.723 -11.781 1.00 92.12 102 VAL A C 1
ATOM 780 O O . VAL A 1 102 ? 17.181 -12.786 -10.766 1.00 92.12 102 VAL A O 1
ATOM 783 N N . LEU A 1 103 ? 15.168 -12.677 -11.740 1.00 90.19 103 LEU A N 1
ATOM 784 C CA . LEU A 1 103 ? 14.429 -12.762 -10.476 1.00 90.19 103 LEU A CA 1
ATOM 785 C C . LEU A 1 103 ? 14.544 -14.131 -9.804 1.00 90.19 103 LEU A C 1
ATOM 787 O O . LEU A 1 103 ? 14.454 -14.208 -8.584 1.00 90.19 103 LEU A O 1
ATOM 791 N N . ARG A 1 104 ? 14.719 -15.198 -10.590 1.00 89.25 104 ARG A N 1
ATOM 792 C CA 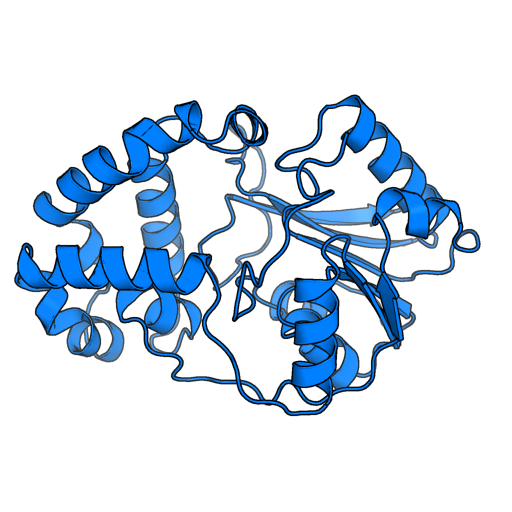. ARG A 1 104 ? 14.819 -16.563 -10.067 1.00 89.25 104 ARG A CA 1
ATOM 793 C C . ARG A 1 104 ? 16.225 -16.887 -9.574 1.00 89.25 104 ARG A C 1
ATOM 795 O O . ARG A 1 104 ? 16.369 -17.376 -8.462 1.00 89.25 104 ARG A O 1
ATOM 802 N N . ASP A 1 105 ? 17.229 -16.603 -10.401 1.00 88.56 105 ASP A N 1
ATOM 803 C CA . ASP A 1 105 ? 18.579 -17.158 -10.246 1.00 88.56 105 ASP A CA 1
ATOM 804 C C . ASP A 1 105 ? 19.688 -16.089 -10.278 1.00 88.56 105 ASP A C 1
ATOM 806 O O . ASP A 1 105 ? 20.872 -16.416 -10.199 1.00 88.56 105 ASP A O 1
ATOM 810 N N . GLY A 1 106 ? 19.336 -14.811 -10.451 1.00 88.38 106 GLY A N 1
ATOM 811 C CA . GLY A 1 106 ? 20.289 -13.724 -10.674 1.00 88.38 106 GLY A CA 1
ATOM 812 C C . GLY A 1 106 ? 20.221 -12.601 -9.643 1.00 88.38 106 GLY A C 1
ATOM 813 O O . GLY A 1 106 ? 19.610 -12.719 -8.586 1.00 88.38 106 GLY A O 1
ATOM 814 N N . ASP A 1 107 ? 20.867 -11.482 -9.983 1.00 89.88 107 ASP A N 1
ATOM 815 C CA . ASP A 1 107 ? 20.790 -10.240 -9.213 1.00 89.88 107 ASP A CA 1
ATOM 816 C C . ASP A 1 107 ? 19.761 -9.274 -9.837 1.00 89.88 107 ASP A C 1
ATOM 818 O O . ASP A 1 107 ? 20.041 -8.645 -10.869 1.00 89.88 107 ASP A O 1
ATOM 822 N N . PRO A 1 108 ? 18.569 -9.109 -9.236 1.00 90.94 108 PRO A N 1
ATOM 823 C CA . PRO A 1 108 ? 17.552 -8.196 -9.747 1.00 90.94 108 PRO A CA 1
ATOM 824 C C . PRO A 1 108 ? 17.936 -6.716 -9.606 1.00 90.94 108 PRO A C 1
ATOM 826 O O . PRO A 1 108 ? 17.372 -5.882 -10.321 1.00 90.94 108 PRO A O 1
ATOM 829 N N . VAL A 1 109 ? 18.914 -6.360 -8.763 1.00 92.12 109 VAL A N 1
ATOM 830 C CA . VAL A 1 109 ? 19.424 -4.983 -8.664 1.00 92.12 109 VAL A CA 1
ATOM 831 C C . VAL A 1 109 ? 20.141 -4.578 -9.953 1.00 92.12 109 VAL A C 1
ATOM 833 O O . VAL A 1 109 ? 19.941 -3.455 -10.426 1.00 92.12 109 VAL A O 1
ATOM 836 N N . ALA A 1 110 ? 20.869 -5.498 -10.591 1.00 90.69 110 ALA A N 1
ATOM 837 C CA . ALA A 1 110 ? 21.564 -5.257 -11.857 1.00 90.69 110 ALA A CA 1
ATOM 838 C C . ALA A 1 110 ? 20.618 -4.833 -13.003 1.00 90.69 110 ALA A C 1
ATOM 840 O O . ALA A 1 110 ? 21.002 -4.063 -13.891 1.00 90.69 110 ALA A O 1
ATOM 841 N N . LEU A 1 111 ? 19.345 -5.257 -12.980 1.00 91.69 111 LEU A N 1
ATOM 842 C CA . LEU A 1 111 ? 18.339 -4.788 -13.946 1.00 91.69 111 LEU A CA 1
ATOM 843 C C . LEU A 1 111 ? 18.091 -3.275 -13.823 1.00 91.69 111 LEU A C 1
ATOM 845 O O . LEU A 1 111 ? 17.883 -2.589 -14.828 1.00 91.69 111 LEU A O 1
ATOM 849 N N . LEU A 1 112 ? 18.158 -2.739 -12.601 1.00 93.00 112 LEU A N 1
ATOM 850 C CA . LEU A 1 112 ? 17.902 -1.329 -12.286 1.00 93.00 112 LEU A CA 1
ATOM 851 C C . LEU A 1 112 ? 19.072 -0.401 -12.647 1.00 93.00 112 LEU A C 1
ATOM 853 O O . LEU A 1 112 ? 18.949 0.831 -12.616 1.00 93.00 112 LEU A O 1
ATOM 857 N N . GLU A 1 113 ? 20.228 -0.965 -12.986 1.00 91.56 113 GLU A N 1
ATOM 858 C CA . GLU A 1 113 ? 21.415 -0.225 -13.422 1.00 91.56 113 GLU A CA 1
ATOM 859 C C . GLU A 1 113 ? 21.393 0.103 -14.918 1.00 91.56 113 GLU A C 1
ATOM 861 O O . GLU A 1 113 ? 22.244 0.838 -15.426 1.00 91.56 113 GLU A O 1
ATOM 866 N N . SER A 1 114 ? 20.398 -0.399 -15.651 1.00 93.25 114 SER A N 1
ATOM 867 C CA . SER A 1 114 ? 20.252 -0.071 -17.061 1.00 93.25 114 SER A CA 1
ATOM 868 C C . SER A 1 114 ? 19.993 1.420 -17.285 1.00 93.25 114 SER A C 1
ATOM 870 O O . SER A 1 114 ? 18.954 1.961 -16.907 1.00 93.25 114 SER A O 1
ATOM 872 N N . ARG A 1 115 ? 20.909 2.078 -18.009 1.00 93.94 115 ARG A N 1
ATOM 873 C CA . ARG A 1 115 ? 20.735 3.469 -18.462 1.00 93.94 115 ARG A CA 1
ATOM 874 C C . ARG A 1 115 ? 19.484 3.641 -19.327 1.00 93.94 115 ARG A C 1
ATOM 876 O O . ARG A 1 115 ? 18.877 4.707 -19.294 1.00 93.94 115 ARG A O 1
ATOM 883 N N . ARG A 1 116 ? 19.084 2.603 -20.078 1.00 93.62 116 ARG A N 1
ATOM 884 C CA . ARG A 1 116 ? 17.863 2.631 -20.899 1.00 93.62 116 ARG A CA 1
ATOM 885 C C . ARG A 1 116 ? 16.624 2.678 -20.017 1.00 93.62 116 ARG A C 1
ATOM 887 O O . ARG A 1 116 ? 15.823 3.591 -20.176 1.00 93.62 116 ARG A O 1
ATOM 894 N N . LEU A 1 117 ? 16.512 1.769 -19.047 1.00 93.56 117 LEU A N 1
ATOM 895 C CA . LEU A 1 117 ? 15.442 1.804 -18.047 1.00 93.56 117 LEU A CA 1
ATOM 896 C C . LEU A 1 117 ? 15.392 3.157 -17.329 1.00 93.56 117 LEU A C 1
ATOM 898 O O . LEU A 1 117 ? 14.331 3.765 -17.241 1.00 93.56 117 LEU A O 1
ATOM 902 N N . GLN A 1 118 ? 16.535 3.640 -16.838 1.00 94.19 118 GLN A N 1
ATOM 903 C CA . GLN A 1 118 ? 16.618 4.910 -16.115 1.00 94.19 118 GLN A CA 1
ATOM 904 C C . GLN A 1 118 ? 16.144 6.089 -16.973 1.00 94.19 118 GLN A C 1
ATOM 906 O O . GLN A 1 118 ? 15.386 6.927 -16.491 1.00 94.19 118 GLN A O 1
ATOM 911 N N . GLY A 1 119 ? 16.537 6.132 -18.250 1.00 94.06 119 GLY A N 1
ATOM 912 C CA . GLY A 1 119 ? 16.066 7.139 -19.201 1.00 94.06 119 GLY A CA 1
ATOM 913 C C . GLY A 1 119 ? 14.561 7.049 -19.465 1.00 94.06 119 GLY A C 1
ATOM 914 O O . GLY A 1 119 ? 13.878 8.071 -19.443 1.00 94.06 119 GLY A O 1
ATOM 915 N N . LEU A 1 120 ? 14.029 5.836 -19.647 1.00 93.25 120 LEU A N 1
ATOM 916 C CA . LEU A 1 120 ? 12.597 5.605 -19.862 1.00 93.25 120 LEU A CA 1
ATOM 917 C C . LEU A 1 120 ? 11.758 6.007 -18.644 1.00 93.25 120 LEU A C 1
ATOM 919 O O . LEU A 1 120 ? 10.741 6.679 -18.802 1.00 93.25 120 LEU A O 1
ATOM 923 N N . LEU A 1 121 ? 12.192 5.648 -17.433 1.00 91.88 121 LEU A N 1
ATOM 924 C CA . LEU A 1 121 ? 11.525 6.054 -16.194 1.00 91.88 121 LEU A CA 1
ATOM 925 C C . LEU A 1 121 ? 11.578 7.570 -16.004 1.00 91.88 121 LEU A C 1
ATOM 927 O O . LEU A 1 121 ? 10.560 8.172 -15.673 1.00 91.88 121 LEU A O 1
ATOM 931 N N . ALA A 1 122 ? 12.731 8.197 -16.253 1.00 90.69 122 ALA A N 1
ATOM 932 C CA . ALA A 1 122 ? 12.862 9.647 -16.175 1.00 90.69 122 ALA A CA 1
ATOM 933 C C . ALA A 1 122 ? 11.897 10.348 -17.140 1.00 90.69 122 ALA A C 1
ATOM 935 O O . ALA A 1 122 ? 11.184 11.257 -16.724 1.00 90.69 122 ALA A O 1
ATOM 936 N N . ALA A 1 123 ? 11.820 9.898 -18.395 1.00 89.56 123 ALA A N 1
ATOM 937 C CA . ALA A 1 123 ? 10.914 10.470 -19.388 1.00 89.56 123 ALA A CA 1
ATOM 938 C C . ALA A 1 123 ? 9.432 10.231 -19.042 1.00 89.56 123 ALA A C 1
ATOM 940 O O . ALA A 1 123 ? 8.625 11.154 -19.119 1.00 89.56 123 ALA A O 1
ATOM 941 N N . GLY A 1 124 ? 9.075 9.010 -18.631 1.00 86.38 124 GLY A N 1
ATOM 942 C CA . GLY A 1 124 ? 7.688 8.631 -18.354 1.00 86.38 124 GLY A CA 1
ATOM 943 C C . GLY A 1 124 ? 7.121 9.215 -17.058 1.00 86.38 124 GLY A C 1
ATOM 944 O O . GLY A 1 124 ? 5.926 9.495 -16.988 1.00 86.38 124 GLY A O 1
ATOM 945 N N . LEU A 1 125 ? 7.959 9.417 -16.035 1.00 86.25 125 LEU A N 1
ATOM 946 C CA . LEU A 1 125 ? 7.520 9.880 -14.713 1.00 86.25 125 LEU A CA 1
ATOM 947 C C . LEU A 1 125 ? 7.716 11.385 -14.492 1.00 86.25 125 LEU A C 1
ATOM 949 O O . LEU A 1 125 ? 7.041 11.948 -13.632 1.00 86.25 125 LEU A O 1
ATOM 953 N N . ALA A 1 126 ? 8.577 12.055 -15.268 1.00 79.06 126 ALA A N 1
ATOM 954 C CA . ALA A 1 126 ? 8.766 13.506 -15.191 1.00 79.06 126 ALA A CA 1
ATOM 955 C C . ALA A 1 126 ? 7.459 14.330 -15.217 1.00 79.06 126 ALA A C 1
ATOM 957 O O . ALA A 1 126 ? 7.347 15.256 -14.410 1.00 79.06 126 ALA A O 1
ATOM 958 N N . PRO A 1 127 ? 6.449 14.026 -16.061 1.00 76.50 127 PRO A N 1
ATOM 959 C CA . PRO A 1 127 ? 5.235 14.840 -16.111 1.00 76.50 127 PRO A CA 1
ATOM 960 C C . PRO A 1 127 ? 4.237 14.550 -14.976 1.00 76.50 127 PRO A C 1
ATOM 962 O O . PRO A 1 127 ? 3.275 15.300 -14.818 1.00 76.50 127 PRO A O 1
ATOM 965 N N . LEU A 1 128 ? 4.418 13.500 -14.162 1.00 74.50 128 LEU A N 1
ATOM 966 C CA . LEU A 1 128 ? 3.391 13.067 -13.198 1.00 74.50 128 LEU A CA 1
ATOM 967 C C . LEU A 1 128 ? 3.053 14.117 -12.138 1.00 74.50 128 LEU A C 1
ATOM 969 O O . LEU A 1 128 ? 1.880 14.288 -11.818 1.00 74.50 128 LEU A O 1
ATOM 973 N N . GLY A 1 129 ? 4.047 14.845 -11.626 1.00 63.78 129 GLY A N 1
ATOM 974 C CA . GLY A 1 129 ? 3.814 15.906 -10.638 1.00 63.78 129 GLY A CA 1
ATOM 975 C C . GLY A 1 129 ? 2.980 17.072 -11.185 1.00 63.78 129 GLY A C 1
ATOM 976 O O . GLY A 1 129 ? 2.278 17.731 -10.423 1.00 63.78 129 GLY A O 1
ATOM 977 N N . LEU A 1 130 ? 3.010 17.290 -12.506 1.00 66.69 130 LEU A N 1
ATOM 978 C CA . LEU A 1 130 ? 2.191 18.293 -13.193 1.00 66.69 130 LEU A CA 1
ATOM 979 C C . LEU A 1 130 ? 0.769 17.778 -13.456 1.00 66.69 130 LEU A C 1
ATOM 981 O O . LEU A 1 130 ? -0.193 18.531 -13.350 1.00 66.69 130 LEU A O 1
ATOM 985 N N . LEU A 1 131 ? 0.633 16.489 -13.781 1.00 69.69 131 LEU A N 1
ATOM 986 C CA . LEU A 1 131 ? -0.646 15.860 -14.130 1.00 69.69 131 LEU A CA 1
ATOM 987 C C . LEU A 1 131 ? -1.483 15.447 -12.909 1.00 69.69 131 LEU A C 1
ATOM 989 O O . LEU A 1 131 ? -2.683 15.208 -13.040 1.00 69.69 131 LEU A O 1
ATOM 993 N N . LEU A 1 132 ? -0.868 15.352 -11.728 1.00 72.31 132 LEU A N 1
ATOM 994 C CA . LEU A 1 132 ? -1.507 14.940 -10.478 1.00 72.31 132 LEU A CA 1
ATOM 995 C C . LEU A 1 132 ? -1.313 16.004 -9.383 1.00 72.31 132 LEU A C 1
ATOM 997 O O . LEU A 1 132 ? -0.698 15.721 -8.352 1.00 72.31 132 LEU A O 1
ATOM 1001 N N . PRO A 1 133 ? -1.853 17.226 -9.558 1.00 66.31 133 PRO A N 1
ATOM 1002 C CA . PRO A 1 133 ? -1.591 18.348 -8.654 1.00 66.31 133 PRO A CA 1
ATOM 1003 C C . PRO A 1 133 ? -2.050 18.081 -7.216 1.00 66.31 133 PRO A C 1
ATOM 1005 O O . PRO A 1 133 ? -1.415 18.556 -6.277 1.00 66.31 133 PRO A O 1
ATOM 1008 N N . ALA A 1 134 ? -3.095 17.266 -7.032 1.00 69.75 134 ALA A N 1
ATOM 1009 C CA . ALA A 1 134 ? -3.562 16.839 -5.714 1.00 69.75 134 ALA A CA 1
ATOM 1010 C C . ALA A 1 134 ? -2.522 16.009 -4.939 1.00 69.75 134 ALA A C 1
ATOM 1012 O O . ALA A 1 134 ? -2.575 15.962 -3.724 1.00 69.75 134 ALA A O 1
ATOM 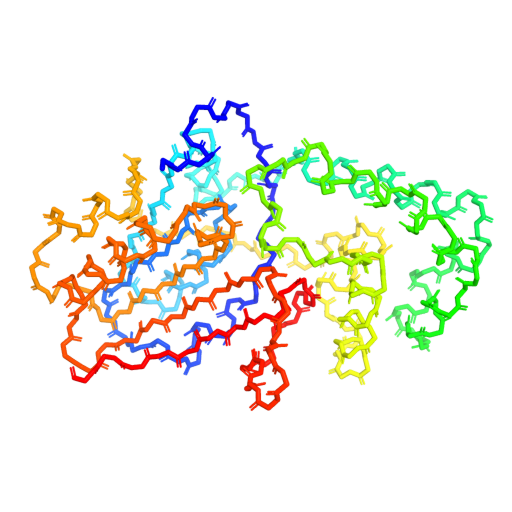1013 N N . PHE A 1 135 ? -1.555 15.390 -5.619 1.00 70.81 135 PHE A N 1
ATOM 1014 C CA . PHE A 1 135 ? -0.538 14.525 -5.011 1.00 70.81 135 PHE A CA 1
ATOM 1015 C C . PHE A 1 135 ? 0.853 15.164 -4.998 1.00 70.81 135 PHE A C 1
ATOM 1017 O O . PHE A 1 135 ? 1.830 14.517 -4.623 1.00 70.81 135 PHE A O 1
ATOM 1024 N N . ARG A 1 136 ? 0.971 16.440 -5.389 1.00 73.31 136 ARG A N 1
ATOM 1025 C CA . ARG A 1 136 ? 2.261 17.136 -5.547 1.00 73.31 136 ARG A CA 1
ATOM 1026 C C . ARG A 1 136 ? 3.131 17.142 -4.286 1.00 73.31 136 ARG A C 1
ATOM 1028 O O . ARG A 1 136 ? 4.340 17.286 -4.389 1.00 73.31 136 ARG A O 1
ATOM 1035 N N . HIS A 1 137 ? 2.515 17.035 -3.108 1.00 74.06 137 HIS A N 1
ATOM 1036 C CA . HIS A 1 137 ? 3.217 17.051 -1.824 1.00 74.06 137 HIS A CA 1
ATOM 1037 C C . HIS A 1 137 ? 3.709 15.665 -1.392 1.00 74.06 137 HIS A C 1
ATOM 1039 O O . HIS A 1 137 ? 4.662 15.584 -0.621 1.00 74.06 137 HIS A O 1
ATOM 1045 N N . ALA A 1 138 ? 3.097 14.591 -1.895 1.00 75.00 138 ALA A N 1
ATOM 1046 C CA . ALA A 1 138 ? 3.514 13.223 -1.600 1.00 75.00 138 ALA A CA 1
ATOM 1047 C C . ALA A 1 138 ? 4.373 12.604 -2.700 1.00 75.00 138 ALA A C 1
ATOM 1049 O O . ALA A 1 138 ? 5.167 11.713 -2.415 1.00 75.00 138 ALA A O 1
ATOM 1050 N N . ILE A 1 139 ? 4.240 13.066 -3.948 1.00 76.12 139 ILE A N 1
ATOM 1051 C CA . ILE A 1 139 ? 5.091 12.623 -5.050 1.00 76.12 139 ILE A CA 1
ATOM 1052 C C . ILE A 1 139 ? 6.426 13.375 -4.962 1.00 76.12 139 ILE A C 1
ATOM 1054 O O . ILE A 1 139 ? 6.455 14.586 -5.192 1.00 76.12 139 ILE A O 1
ATOM 1058 N N . PRO A 1 140 ? 7.541 12.693 -4.652 1.00 75.00 140 PRO A N 1
ATOM 1059 C CA . PRO A 1 140 ? 8.832 13.350 -4.545 1.00 75.00 140 PRO A CA 1
ATOM 1060 C C . PRO A 1 140 ? 9.307 13.897 -5.902 1.00 75.00 140 PRO A C 1
ATOM 1062 O O . PRO A 1 140 ? 9.007 13.316 -6.955 1.00 75.00 140 PRO A O 1
ATOM 1065 N N . PRO A 1 141 ? 10.111 14.980 -5.903 1.00 79.31 141 PRO A N 1
ATOM 1066 C CA . PRO A 1 141 ? 10.822 15.388 -7.105 1.00 79.31 141 PRO A CA 1
ATOM 1067 C C . PRO A 1 141 ? 11.727 14.242 -7.564 1.00 79.31 141 PRO A C 1
ATOM 1069 O O . PRO A 1 141 ? 12.291 13.518 -6.745 1.00 79.31 141 PRO A O 1
ATOM 1072 N N . ARG A 1 142 ? 11.883 14.080 -8.883 1.00 85.56 142 ARG A N 1
ATOM 1073 C CA . ARG A 1 142 ? 12.643 12.958 -9.463 1.00 85.56 142 ARG A CA 1
ATOM 1074 C C . ARG A 1 142 ? 12.129 11.594 -8.980 1.00 85.56 142 ARG A C 1
ATOM 1076 O O . ARG A 1 142 ? 12.915 10.734 -8.576 1.00 85.56 142 ARG A O 1
ATOM 1083 N N . LEU A 1 143 ? 10.806 11.396 -9.046 1.00 85.75 143 LEU A N 1
ATOM 1084 C CA . LEU A 1 143 ? 10.142 10.129 -8.717 1.00 85.75 143 LEU A CA 1
ATOM 1085 C C . LEU A 1 143 ? 10.823 8.922 -9.387 1.00 85.75 143 LEU A C 1
ATOM 1087 O O . LEU A 1 143 ? 10.926 7.869 -8.770 1.00 85.75 143 LEU A O 1
ATOM 1091 N N . ASP A 1 144 ? 11.358 9.089 -10.600 1.00 89.25 144 ASP A N 1
ATOM 1092 C CA . ASP A 1 144 ? 12.188 8.098 -11.292 1.00 89.25 144 ASP A CA 1
ATOM 1093 C C . ASP A 1 144 ? 13.348 7.584 -10.431 1.00 89.25 144 ASP A C 1
ATOM 1095 O O . ASP A 1 144 ? 13.526 6.377 -10.263 1.00 89.25 144 ASP A O 1
ATOM 1099 N N . ARG A 1 145 ? 14.118 8.500 -9.840 1.00 90.81 145 ARG A N 1
ATOM 1100 C CA . ARG A 1 145 ? 15.271 8.166 -9.000 1.00 90.81 145 ARG A CA 1
ATOM 1101 C C . ARG A 1 145 ? 14.839 7.601 -7.659 1.00 90.81 145 ARG A C 1
ATOM 1103 O O . ARG A 1 145 ? 15.483 6.675 -7.172 1.00 90.81 145 ARG A O 1
ATOM 1110 N N . VAL A 1 146 ? 13.761 8.135 -7.088 1.00 90.06 146 VAL A N 1
ATOM 1111 C CA . VAL A 1 146 ? 13.232 7.661 -5.806 1.00 90.06 146 VAL A CA 1
ATOM 1112 C C . VAL A 1 146 ? 12.722 6.231 -5.921 1.00 90.06 146 VAL A C 1
ATOM 1114 O O . VAL A 1 146 ? 13.134 5.383 -5.136 1.00 90.06 146 VAL A O 1
ATOM 1117 N N . LEU A 1 147 ? 11.893 5.929 -6.923 1.00 89.88 147 LEU A N 1
ATOM 1118 C CA . LEU A 1 147 ? 11.393 4.572 -7.140 1.00 89.88 147 LEU A CA 1
ATOM 1119 C C . LEU A 1 147 ? 12.539 3.594 -7.395 1.00 89.88 147 LEU A C 1
ATOM 1121 O O . LEU A 1 147 ? 12.565 2.525 -6.796 1.00 89.88 147 LEU A O 1
ATOM 1125 N N . LEU A 1 148 ? 13.532 3.971 -8.208 1.00 92.31 148 LEU A N 1
ATOM 1126 C CA . LEU A 1 148 ? 14.722 3.140 -8.401 1.00 92.31 148 LEU A CA 1
ATOM 1127 C C . LEU A 1 148 ? 15.485 2.914 -7.092 1.00 92.31 148 LEU A C 1
ATOM 1129 O O . LEU A 1 148 ? 15.904 1.793 -6.829 1.00 92.31 148 LEU A O 1
ATOM 1133 N N . ALA A 1 149 ? 15.660 3.940 -6.259 1.00 90.50 149 ALA A N 1
ATOM 1134 C CA . ALA A 1 149 ? 16.318 3.794 -4.964 1.00 90.50 149 ALA A CA 1
ATOM 1135 C C . ALA A 1 149 ? 15.531 2.873 -4.017 1.00 90.50 149 ALA A C 1
ATOM 1137 O O . ALA A 1 149 ? 16.140 2.018 -3.375 1.00 90.50 149 ALA A O 1
ATOM 1138 N N . ARG A 1 150 ? 14.196 2.992 -3.965 1.00 90.69 150 ARG A N 1
ATOM 1139 C CA . ARG A 1 150 ? 13.330 2.097 -3.178 1.00 90.69 150 ARG A CA 1
ATOM 1140 C C . ARG A 1 150 ? 13.446 0.654 -3.648 1.00 90.69 150 ARG A C 1
ATOM 1142 O O . ARG A 1 150 ? 13.711 -0.223 -2.832 1.00 90.69 150 ARG A O 1
ATOM 1149 N N . LEU A 1 151 ? 13.332 0.427 -4.957 1.00 91.94 151 LEU A N 1
ATOM 1150 C CA . LEU A 1 151 ? 13.474 -0.900 -5.548 1.00 91.94 151 LEU A CA 1
ATOM 1151 C C . LEU A 1 151 ? 14.861 -1.487 -5.266 1.00 91.94 151 LEU A C 1
ATOM 1153 O O . LEU A 1 151 ? 14.940 -2.637 -4.866 1.00 91.94 151 LEU A O 1
ATOM 1157 N N . ARG A 1 152 ? 15.948 -0.710 -5.383 1.00 91.62 152 ARG A N 1
ATOM 1158 C CA . ARG A 1 152 ? 17.299 -1.191 -5.033 1.00 91.62 152 ARG A CA 1
ATOM 1159 C C . ARG A 1 152 ? 17.394 -1.621 -3.571 1.00 91.62 152 ARG A C 1
ATOM 1161 O O . ARG A 1 152 ? 17.867 -2.718 -3.304 1.00 91.62 152 ARG A O 1
ATOM 1168 N N . ARG A 1 153 ? 16.932 -0.783 -2.634 1.00 87.38 153 ARG A N 1
ATOM 1169 C CA . ARG A 1 153 ? 16.953 -1.111 -1.196 1.00 87.38 153 ARG A CA 1
ATOM 1170 C C . ARG A 1 153 ? 16.132 -2.361 -0.890 1.00 87.38 153 ARG A C 1
ATOM 1172 O O . ARG A 1 153 ? 16.583 -3.210 -0.127 1.00 87.38 153 ARG A O 1
ATOM 1179 N N . GLY A 1 154 ? 14.944 -2.449 -1.484 1.00 87.38 154 GLY A N 1
ATOM 1180 C CA . GLY A 1 154 ? 14.023 -3.561 -1.298 1.00 87.38 154 GLY A CA 1
ATOM 1181 C C . GLY A 1 154 ? 14.557 -4.868 -1.872 1.00 87.38 154 GLY A C 1
ATOM 1182 O O . GLY A 1 154 ? 14.608 -5.862 -1.161 1.00 87.38 154 GLY A O 1
ATOM 1183 N N . LEU A 1 155 ? 15.015 -4.853 -3.125 1.00 90.00 155 LEU A N 1
ATOM 1184 C CA . LEU A 1 155 ? 15.529 -6.035 -3.818 1.00 90.00 155 LEU A CA 1
ATOM 1185 C C . LEU A 1 155 ? 16.833 -6.558 -3.219 1.00 90.00 155 LEU A C 1
ATOM 1187 O O . LEU A 1 155 ? 17.013 -7.766 -3.176 1.00 90.00 155 LEU A O 1
ATOM 1191 N N . ALA A 1 156 ? 17.702 -5.680 -2.708 1.00 84.81 156 ALA A N 1
ATOM 1192 C CA . ALA A 1 156 ? 18.948 -6.094 -2.058 1.00 84.81 156 ALA A CA 1
ATOM 1193 C C . ALA A 1 156 ? 18.725 -7.014 -0.840 1.00 84.81 156 ALA A C 1
ATOM 1195 O O . ALA A 1 156 ? 19.628 -7.750 -0.457 1.00 84.81 156 ALA A O 1
ATOM 1196 N N . HIS A 1 157 ? 17.531 -6.973 -0.240 1.00 75.12 157 HIS A N 1
ATOM 1197 C CA . HIS A 1 157 ? 17.173 -7.755 0.947 1.00 75.12 157 HIS A CA 1
ATOM 1198 C C . HIS A 1 157 ? 15.932 -8.632 0.728 1.00 75.12 157 HIS A C 1
ATOM 1200 O O . HIS A 1 157 ? 15.452 -9.267 1.668 1.00 75.12 157 HIS A O 1
ATOM 1206 N N . ALA A 1 158 ? 15.372 -8.639 -0.483 1.00 76.75 158 ALA A N 1
ATOM 1207 C CA . ALA A 1 158 ? 14.179 -9.407 -0.788 1.00 76.75 158 ALA A CA 1
ATOM 1208 C C . ALA A 1 158 ? 14.554 -10.873 -1.028 1.00 76.75 158 ALA A C 1
ATOM 1210 O O . ALA A 1 158 ? 15.517 -11.141 -1.747 1.00 76.75 158 ALA A O 1
ATOM 1211 N N . PRO A 1 159 ? 13.781 -11.833 -0.496 1.00 77.44 159 PRO A N 1
ATOM 1212 C CA . PRO A 1 159 ? 13.940 -13.217 -0.911 1.00 77.44 159 PRO A CA 1
ATOM 1213 C C . PRO A 1 159 ? 13.562 -13.364 -2.396 1.00 77.44 159 PRO A C 1
ATOM 1215 O O . PRO A 1 159 ? 12.757 -12.588 -2.922 1.00 77.44 159 PRO A O 1
ATOM 1218 N N . ALA A 1 160 ? 14.134 -14.363 -3.074 1.00 77.31 160 ALA A N 1
ATOM 1219 C CA . ALA A 1 160 ? 13.901 -14.611 -4.504 1.00 77.31 160 ALA A CA 1
ATOM 1220 C C . ALA A 1 160 ? 12.418 -14.882 -4.837 1.00 77.31 160 ALA A C 1
ATOM 1222 O O . ALA A 1 160 ? 11.955 -14.633 -5.950 1.00 77.31 160 ALA A O 1
ATOM 1223 N N . ASP A 1 161 ? 11.645 -15.340 -3.853 1.00 81.12 161 ASP A N 1
ATOM 1224 C CA . ASP A 1 161 ? 10.208 -15.581 -3.948 1.00 81.12 161 ASP A CA 1
ATOM 1225 C C . ASP A 1 161 ? 9.354 -14.359 -3.563 1.00 81.12 161 ASP A C 1
ATOM 1227 O O . ASP A 1 161 ? 8.144 -14.490 -3.404 1.00 81.12 161 ASP A O 1
ATOM 1231 N N . ASN A 1 162 ? 9.932 -13.156 -3.426 1.00 88.81 162 ASN A N 1
ATOM 1232 C CA . ASN A 1 162 ? 9.167 -11.959 -3.073 1.00 88.81 162 ASN A CA 1
ATOM 1233 C C . ASN A 1 162 ? 8.060 -11.678 -4.122 1.00 88.81 162 ASN A C 1
ATOM 1235 O O . ASN A 1 162 ? 8.369 -11.236 -5.236 1.00 88.81 162 ASN A O 1
ATOM 1239 N N . PRO A 1 163 ? 6.762 -11.813 -3.772 1.00 89.31 163 PRO A N 1
ATOM 1240 C CA . PRO A 1 163 ? 5.673 -11.678 -4.739 1.00 89.31 163 PRO A CA 1
ATOM 1241 C C . PRO A 1 163 ? 5.587 -10.311 -5.390 1.00 89.31 163 PRO A C 1
ATOM 1243 O O . PRO A 1 163 ? 5.220 -10.186 -6.560 1.00 89.31 163 PRO A O 1
ATOM 1246 N N . TRP A 1 164 ? 5.905 -9.264 -4.636 1.00 91.31 164 TRP A N 1
ATOM 1247 C CA . TRP A 1 164 ? 5.822 -7.912 -5.154 1.00 91.31 164 TRP A CA 1
ATOM 1248 C C . TRP A 1 164 ? 6.950 -7.624 -6.143 1.00 91.31 164 TRP A C 1
ATOM 1250 O O . TRP A 1 164 ? 6.727 -6.873 -7.089 1.00 91.31 164 TRP A O 1
ATOM 1260 N N . ALA A 1 165 ? 8.121 -8.257 -6.002 1.00 92.06 165 ALA A N 1
ATOM 1261 C CA . ALA A 1 165 ? 9.192 -8.149 -6.992 1.00 92.06 165 ALA A CA 1
ATOM 1262 C C . ALA A 1 165 ? 8.759 -8.746 -8.342 1.00 92.06 165 ALA A C 1
ATOM 1264 O O . ALA A 1 165 ? 8.836 -8.069 -9.372 1.00 92.06 165 ALA A O 1
ATOM 1265 N N . TRP A 1 166 ? 8.204 -9.961 -8.326 1.00 91.44 166 TRP A N 1
ATOM 1266 C CA . TRP A 1 166 ? 7.651 -10.621 -9.514 1.00 91.44 166 TRP A CA 1
ATOM 1267 C C . TRP A 1 166 ? 6.512 -9.819 -10.153 1.00 91.44 166 TRP A C 1
ATOM 1269 O O . TRP A 1 166 ? 6.505 -9.585 -11.367 1.00 91.44 166 TRP A O 1
ATOM 1279 N N . ARG A 1 167 ? 5.591 -9.287 -9.346 1.00 90.06 167 ARG A N 1
ATOM 1280 C CA . ARG A 1 167 ? 4.494 -8.450 -9.846 1.00 90.06 167 ARG A CA 1
ATOM 1281 C C . ARG A 1 167 ? 4.984 -7.140 -10.455 1.00 90.06 167 ARG A C 1
ATOM 1283 O O . ARG A 1 167 ? 4.553 -6.767 -11.547 1.00 90.06 167 ARG A O 1
ATOM 1290 N N . LEU A 1 168 ? 5.860 -6.413 -9.767 1.00 91.31 168 LEU A N 1
ATOM 1291 C CA . LEU A 1 168 ? 6.297 -5.093 -10.218 1.00 91.31 168 LEU A CA 1
ATOM 1292 C C . LEU A 1 168 ? 7.157 -5.189 -11.476 1.00 91.31 168 LEU A C 1
ATOM 1294 O O . LEU A 1 168 ? 6.905 -4.462 -12.440 1.00 91.31 168 LEU A O 1
ATOM 1298 N N . LEU A 1 169 ? 8.128 -6.105 -11.487 1.00 92.31 169 LEU A N 1
ATOM 1299 C CA . LEU A 1 169 ? 9.168 -6.154 -12.514 1.00 92.31 169 LEU A CA 1
ATOM 1300 C C . LEU A 1 169 ? 8.785 -7.042 -13.702 1.00 92.31 169 LEU A C 1
ATOM 1302 O O . LEU A 1 169 ? 8.976 -6.638 -14.854 1.00 92.31 169 LEU A O 1
ATOM 1306 N N . ALA A 1 170 ? 8.192 -8.208 -13.437 1.00 91.38 170 ALA A N 1
ATOM 1307 C CA . ALA A 1 170 ? 7.795 -9.170 -14.465 1.00 91.38 170 ALA A CA 1
ATOM 1308 C C . ALA A 1 170 ? 6.297 -9.114 -14.809 1.00 91.38 170 ALA A C 1
ATOM 1310 O O . ALA A 1 170 ? 5.894 -9.543 -15.889 1.00 91.38 170 ALA A O 1
ATOM 1311 N N . GLY A 1 171 ? 5.461 -8.532 -13.942 1.00 89.88 171 GLY A N 1
ATOM 1312 C CA . GLY A 1 171 ? 4.009 -8.532 -14.134 1.00 89.88 171 GLY A CA 1
ATOM 1313 C C . GLY A 1 171 ? 3.364 -9.879 -13.854 1.00 89.88 171 GLY A C 1
ATOM 1314 O O . GLY A 1 171 ? 2.281 -10.137 -14.372 1.00 89.88 171 GLY A O 1
ATOM 1315 N N . ARG A 1 172 ? 4.042 -10.733 -13.085 1.00 86.38 172 ARG A N 1
ATOM 1316 C CA . ARG A 1 172 ? 3.554 -12.058 -12.741 1.00 86.38 172 ARG A CA 1
ATOM 1317 C C . ARG A 1 172 ? 2.919 -12.036 -11.362 1.00 86.38 172 ARG A C 1
ATOM 1319 O O . ARG A 1 172 ? 3.525 -11.593 -10.391 1.00 86.38 172 ARG A O 1
ATOM 1326 N N . ASP A 1 173 ? 1.701 -12.544 -11.287 1.00 75.50 173 ASP A N 1
ATOM 1327 C CA . ASP A 1 173 ? 0.916 -12.608 -10.058 1.00 75.50 173 ASP A CA 1
ATOM 1328 C C . ASP A 1 173 ? 1.193 -13.914 -9.292 1.00 75.50 173 ASP A C 1
ATOM 1330 O O . ASP A 1 173 ? 0.290 -14.505 -8.723 1.00 75.50 173 ASP A O 1
ATOM 1334 N N . GLU A 1 174 ? 2.440 -14.393 -9.294 1.00 60.19 174 GLU A N 1
ATOM 1335 C CA . GLU A 1 174 ? 2.826 -15.784 -8.984 1.00 60.19 174 GLU A CA 1
ATOM 1336 C C . GLU A 1 174 ? 2.502 -16.291 -7.569 1.00 60.19 174 GLU A C 1
ATOM 1338 O O . GLU A 1 174 ? 2.642 -17.481 -7.311 1.00 60.19 174 GLU A O 1
ATOM 1343 N N . LEU A 1 175 ? 2.004 -15.445 -6.664 1.00 57.06 175 LEU A N 1
ATOM 1344 C CA . LEU A 1 175 ? 1.636 -15.841 -5.299 1.00 57.06 175 LEU A CA 1
ATOM 1345 C C . LEU A 1 175 ? 0.261 -15.309 -4.889 1.00 57.06 175 LEU A C 1
ATOM 1347 O O . LEU A 1 175 ? 0.092 -14.807 -3.775 1.00 57.06 175 LEU A O 1
ATOM 1351 N N . ILE A 1 176 ? -0.718 -15.379 -5.800 1.00 55.62 176 ILE A N 1
ATOM 1352 C CA . ILE A 1 176 ? -2.119 -15.038 -5.516 1.00 55.62 176 ILE A CA 1
ATOM 1353 C C . ILE A 1 176 ? -2.549 -15.713 -4.210 1.00 55.62 176 ILE A C 1
ATOM 1355 O O . ILE A 1 176 ? -2.730 -16.928 -4.149 1.00 55.62 176 ILE A O 1
ATOM 1359 N N . ARG A 1 177 ? -2.717 -14.910 -3.159 1.00 66.81 177 ARG A N 1
ATOM 1360 C CA . ARG A 1 177 ? -3.286 -15.375 -1.899 1.00 66.81 177 ARG A CA 1
ATOM 1361 C C . ARG A 1 177 ? -4.794 -15.448 -2.081 1.00 66.81 177 ARG A C 1
ATOM 1363 O O . ARG A 1 177 ? -5.395 -14.515 -2.610 1.00 66.81 177 ARG A O 1
ATOM 1370 N N . ASP A 1 178 ? -5.385 -16.560 -1.656 1.00 80.31 178 ASP A N 1
ATOM 1371 C CA . ASP A 1 178 ? -6.828 -16.658 -1.467 1.00 80.31 178 ASP A CA 1
ATOM 1372 C C . ASP A 1 178 ? -7.275 -15.495 -0.577 1.00 80.31 178 ASP A C 1
ATOM 1374 O O . ASP A 1 178 ? -6.896 -15.416 0.595 1.00 80.31 178 ASP A O 1
ATOM 1378 N N . THR A 1 179 ? -8.030 -14.565 -1.158 1.00 85.81 179 THR A N 1
ATOM 1379 C CA . THR A 1 179 ? -8.533 -13.391 -0.449 1.00 85.81 179 THR A CA 1
ATOM 1380 C C . THR A 1 179 ? -9.810 -13.692 0.325 1.00 85.81 179 THR A C 1
ATOM 1382 O O . THR A 1 179 ? -10.304 -12.803 1.018 1.00 85.81 179 THR A O 1
ATOM 1385 N N . ARG A 1 180 ? -10.354 -14.918 0.269 1.00 94.12 180 ARG A N 1
ATOM 1386 C CA . ARG A 1 180 ? -11.599 -15.248 0.962 1.00 94.12 180 ARG A CA 1
ATOM 1387 C C . ARG A 1 180 ? -11.472 -15.036 2.469 1.00 94.12 180 ARG A C 1
ATOM 1389 O O . ARG A 1 180 ? -10.616 -15.633 3.129 1.00 94.12 180 ARG A O 1
ATOM 1396 N N . ALA A 1 181 ? -12.341 -14.182 2.999 1.00 96.25 181 ALA A N 1
ATOM 1397 C CA . ALA A 1 181 ? -12.367 -13.785 4.400 1.00 96.25 181 ALA A CA 1
ATOM 1398 C C . ALA A 1 181 ? -13.673 -13.052 4.743 1.00 96.25 181 ALA A C 1
ATOM 1400 O O . ALA A 1 181 ? -14.334 -12.500 3.868 1.00 96.25 181 ALA A O 1
ATOM 1401 N N . ALA A 1 182 ? -14.021 -13.010 6.030 1.00 96.44 182 ALA A N 1
ATOM 1402 C CA . ALA A 1 182 ? -15.137 -12.214 6.530 1.00 96.44 182 ALA A CA 1
ATOM 1403 C C . ALA A 1 182 ? -14.633 -10.871 7.079 1.00 96.44 182 ALA A C 1
ATOM 1405 O O . ALA A 1 182 ? -13.716 -10.842 7.897 1.00 96.44 182 ALA A O 1
ATOM 1406 N N . ALA A 1 183 ? -15.242 -9.767 6.646 1.00 98.00 183 ALA A N 1
ATOM 1407 C CA . ALA A 1 183 ? -14.980 -8.427 7.165 1.00 98.00 183 ALA A CA 1
ATOM 1408 C C . ALA A 1 183 ? -16.226 -7.543 7.017 1.00 98.00 183 ALA A C 1
ATOM 1410 O O . ALA A 1 183 ? -17.019 -7.721 6.088 1.00 98.00 183 ALA A O 1
ATOM 1411 N N . THR A 1 184 ? -16.375 -6.559 7.901 1.00 98.50 184 THR A N 1
ATOM 1412 C CA . THR A 1 184 ? -17.411 -5.525 7.783 1.00 98.50 184 THR A CA 1
ATOM 1413 C C . THR A 1 184 ? -16.950 -4.475 6.783 1.00 98.50 184 THR A C 1
ATOM 1415 O O . THR A 1 184 ? -15.902 -3.870 6.975 1.00 98.50 184 THR A O 1
ATOM 1418 N N . LEU A 1 185 ? -17.722 -4.236 5.724 1.00 98.50 185 LEU A N 1
ATOM 1419 C CA . LEU A 1 185 ? -17.381 -3.275 4.669 1.00 98.50 185 LEU A CA 1
ATOM 1420 C C . LEU A 1 185 ? -18.190 -1.989 4.830 1.00 98.50 185 LEU A C 1
ATOM 1422 O O . LEU A 1 185 ? -19.419 -2.042 4.854 1.00 98.50 185 LEU A O 1
ATOM 1426 N N . VAL A 1 186 ? -17.512 -0.844 4.875 1.00 98.31 186 VAL A N 1
ATOM 1427 C CA . VAL A 1 186 ? -18.138 0.474 5.048 1.00 98.31 186 VAL A CA 1
ATOM 1428 C C . VAL A 1 186 ? -17.725 1.406 3.913 1.00 98.31 186 VAL A C 1
ATOM 1430 O O . VAL A 1 186 ? -16.540 1.615 3.652 1.00 98.31 186 VAL A O 1
ATOM 1433 N N . HIS A 1 187 ? -18.718 1.979 3.233 1.00 97.25 187 HIS A N 1
ATOM 1434 C CA . HIS A 1 187 ? -18.496 3.031 2.242 1.00 97.25 187 HIS A CA 1
ATOM 1435 C C . HIS A 1 187 ? -18.505 4.384 2.942 1.00 97.25 187 HIS A C 1
ATOM 1437 O O . HIS A 1 187 ? -19.570 4.895 3.271 1.00 97.25 187 HIS A O 1
ATOM 1443 N N . ALA A 1 188 ? -17.321 4.937 3.194 1.00 96.56 188 ALA A N 1
ATOM 1444 C CA . ALA A 1 188 ? -17.166 6.221 3.867 1.00 96.56 188 ALA A CA 1
ATOM 1445 C C . ALA A 1 188 ? -15.781 6.822 3.606 1.00 96.56 188 ALA A C 1
ATOM 1447 O O . ALA A 1 188 ? -14.822 6.122 3.272 1.00 96.56 188 ALA A O 1
ATOM 1448 N N . ASP A 1 189 ? -15.657 8.131 3.819 1.00 96.06 189 ASP A N 1
ATOM 1449 C CA . ASP A 1 189 ? -14.356 8.718 4.118 1.00 96.06 189 ASP A CA 1
ATOM 1450 C C . ASP A 1 189 ? -13.857 8.178 5.469 1.00 96.06 189 ASP A C 1
ATOM 1452 O O . ASP A 1 189 ? -14.611 8.097 6.438 1.00 96.06 189 ASP A O 1
ATOM 1456 N N . VAL A 1 190 ? -12.585 7.783 5.554 1.00 97.62 190 VAL A N 1
ATOM 1457 C CA . VAL A 1 190 ? -12.072 7.139 6.773 1.00 97.62 190 VAL A CA 1
ATOM 1458 C C . VAL A 1 190 ? -12.048 8.085 7.976 1.00 97.62 190 VAL A C 1
ATOM 1460 O O . VAL A 1 190 ? -12.267 7.626 9.094 1.00 97.62 190 VAL A O 1
ATOM 1463 N N . ALA A 1 191 ? -11.828 9.393 7.778 1.00 97.69 191 ALA A N 1
ATOM 1464 C CA . ALA A 1 191 ? -11.900 10.341 8.887 1.00 97.69 191 ALA A CA 1
ATOM 1465 C C . ALA A 1 191 ? -13.343 10.459 9.396 1.00 97.69 191 ALA A C 1
ATOM 1467 O O . ALA A 1 191 ? -13.562 10.387 10.600 1.00 97.69 191 ALA A O 1
ATOM 1468 N N . GLU A 1 192 ? -14.318 10.552 8.487 1.00 97.69 192 GLU A N 1
ATOM 1469 C CA . GLU A 1 192 ? -15.747 10.576 8.830 1.00 97.69 192 GLU A CA 1
ATOM 1470 C C . GLU A 1 192 ? -16.193 9.314 9.584 1.00 97.69 192 GLU A C 1
ATOM 1472 O O . GLU A 1 192 ? -16.832 9.416 10.631 1.00 97.69 192 GLU A O 1
ATOM 1477 N N . HIS A 1 193 ? -15.807 8.126 9.109 1.00 98.19 193 HIS A N 1
ATOM 1478 C CA . HIS A 1 193 ? -16.117 6.869 9.798 1.00 98.19 193 HIS A CA 1
ATOM 1479 C C . HIS A 1 193 ? -15.537 6.839 11.216 1.00 98.19 193 HIS A C 1
ATOM 1481 O O . HIS A 1 193 ? -16.230 6.494 12.170 1.00 98.19 193 HIS A O 1
ATOM 1487 N N . LEU A 1 194 ? -14.266 7.220 11.370 1.00 98.44 194 LEU A N 1
ATOM 1488 C CA . LEU A 1 194 ? -13.603 7.234 12.674 1.00 98.44 194 LEU A CA 1
ATOM 1489 C C . LEU A 1 194 ? -14.223 8.269 13.628 1.00 98.44 194 LEU A C 1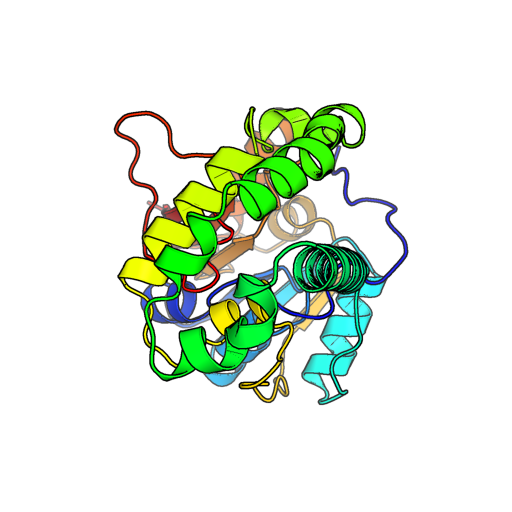
ATOM 1491 O O . LEU A 1 194 ? -14.288 8.010 14.824 1.00 98.44 194 LEU A O 1
ATOM 1495 N N . GLU A 1 195 ? -14.707 9.409 13.130 1.00 98.31 195 GLU A N 1
ATOM 1496 C CA . GLU A 1 195 ? -15.418 10.420 13.933 1.00 98.31 195 GLU A CA 1
ATOM 1497 C C . GLU A 1 195 ? -16.759 9.909 14.474 1.00 98.31 195 GLU A C 1
ATOM 1499 O O . GLU A 1 195 ? -17.129 10.224 15.605 1.00 98.31 195 GLU A O 1
ATOM 1504 N N . GLN A 1 196 ? -17.477 9.115 13.678 1.00 97.94 196 GLN A N 1
ATOM 1505 C CA . GLN A 1 196 ? -18.780 8.548 14.042 1.00 97.94 196 GLN A CA 1
ATOM 1506 C C . GLN A 1 196 ? -18.661 7.265 14.875 1.00 97.94 196 GLN A C 1
ATOM 1508 O O . GLN A 1 196 ? -19.607 6.874 15.562 1.00 97.94 196 GLN A O 1
ATOM 1513 N N . ALA A 1 197 ? -17.508 6.598 14.824 1.00 97.88 197 ALA A N 1
ATOM 1514 C CA . ALA A 1 197 ? -17.266 5.389 15.587 1.00 97.88 197 ALA A CA 1
ATOM 1515 C C . ALA A 1 197 ? -17.268 5.670 17.107 1.00 97.88 197 ALA A C 1
ATOM 1517 O O . ALA A 1 197 ? -16.850 6.748 17.554 1.00 97.88 197 ALA A O 1
ATOM 1518 N N . PRO A 1 198 ? -17.693 4.699 17.944 1.00 97.81 198 PRO A N 1
ATOM 1519 C CA . PRO A 1 198 ? -17.579 4.838 19.389 1.00 97.81 198 PRO A CA 1
ATOM 1520 C C . PRO A 1 198 ? -16.128 5.093 19.807 1.00 97.81 198 PRO A C 1
ATOM 1522 O O . PRO A 1 198 ? -15.188 4.534 19.233 1.00 97.81 198 PRO A O 1
ATOM 1525 N N . ARG A 1 199 ? -15.942 5.925 20.836 1.00 97.56 199 ARG A N 1
ATOM 1526 C CA . ARG A 1 199 ? -14.613 6.251 21.362 1.00 97.56 199 ARG A CA 1
ATOM 1527 C C . ARG A 1 199 ? -13.887 4.977 21.800 1.00 97.56 199 ARG A C 1
ATOM 1529 O O . ARG A 1 199 ? -14.458 4.174 22.535 1.00 97.56 199 ARG A O 1
ATOM 1536 N N . GLY A 1 200 ? -12.631 4.812 21.387 1.00 97.44 200 GLY A N 1
ATOM 1537 C CA . GLY A 1 200 ? -11.826 3.643 21.751 1.00 97.44 200 GLY A CA 1
ATOM 1538 C C . GLY A 1 200 ? -12.468 2.312 21.347 1.00 97.44 200 GLY A C 1
ATOM 1539 O O . GLY A 1 200 ? -12.487 1.370 22.140 1.00 97.44 200 GLY A O 1
ATOM 1540 N N . CYS A 1 201 ? -13.043 2.232 20.148 1.00 97.69 201 CYS A N 1
ATOM 1541 C CA . CYS A 1 201 ? -13.622 0.994 19.633 1.00 97.69 201 CYS A CA 1
ATOM 1542 C C . CYS A 1 201 ? -12.620 0.118 18.873 1.00 97.69 201 CYS A C 1
ATOM 1544 O O . CYS A 1 201 ? -12.851 -1.084 18.783 1.00 97.69 201 CYS A O 1
ATOM 1546 N N . TYR A 1 202 ? -11.535 0.692 18.345 1.00 98.56 202 TYR A N 1
ATOM 1547 C CA . TYR A 1 202 ? -10.508 -0.042 17.606 1.00 98.56 202 TYR A CA 1
ATOM 1548 C C . TYR A 1 202 ? -9.271 -0.286 18.467 1.00 98.56 202 TYR A C 1
ATOM 1550 O O . TYR A 1 202 ? -8.784 0.619 19.144 1.00 98.56 202 TYR A O 1
ATOM 1558 N N . ASP A 1 203 ? -8.733 -1.499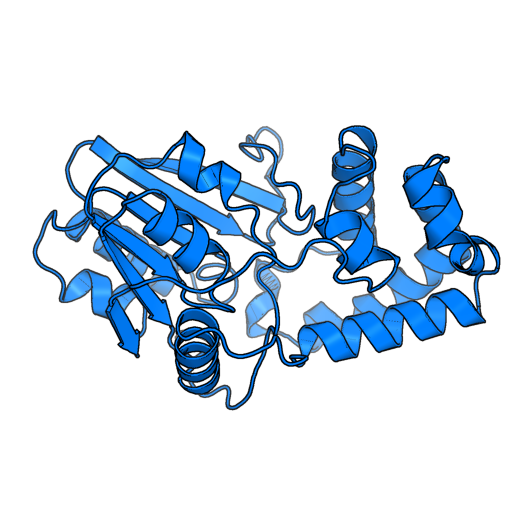 18.394 1.00 98.44 203 ASP A N 1
ATOM 1559 C CA . ASP A 1 203 ? -7.436 -1.865 18.966 1.00 98.44 203 ASP A CA 1
ATOM 1560 C C . ASP A 1 203 ? -6.297 -1.532 17.980 1.00 98.44 203 ASP A C 1
ATOM 1562 O O . ASP A 1 203 ? -5.176 -1.213 18.386 1.00 98.44 203 ASP A O 1
ATOM 1566 N N . GLY A 1 204 ? -6.588 -1.534 16.672 1.00 98.50 204 GLY A N 1
ATOM 1567 C CA . GLY A 1 204 ? -5.625 -1.175 15.633 1.00 98.50 204 GLY A CA 1
ATOM 1568 C C . GLY A 1 204 ? -6.233 -0.513 14.396 1.00 98.50 204 GLY A C 1
ATOM 1569 O O . GLY A 1 204 ? -7.398 -0.724 14.067 1.00 98.50 204 GLY A O 1
ATOM 1570 N N . ILE A 1 205 ? -5.443 0.295 13.692 1.00 98.62 205 ILE A N 1
ATOM 1571 C CA . ILE A 1 205 ? -5.851 0.977 12.456 1.00 98.62 205 ILE A CA 1
ATOM 1572 C C . ILE A 1 205 ? -4.720 0.865 11.420 1.00 98.62 205 ILE A C 1
ATOM 1574 O O . ILE A 1 205 ? -3.579 1.200 11.721 1.00 98.62 205 ILE A O 1
ATOM 1578 N N . SER A 1 206 ? -5.029 0.439 10.193 1.00 98.31 206 SER A N 1
ATOM 1579 C CA . SER A 1 206 ? -4.114 0.446 9.043 1.00 98.31 206 SER A CA 1
ATOM 1580 C C . SER A 1 206 ? -4.576 1.450 7.981 1.00 98.31 206 SER A C 1
ATOM 1582 O O . SER A 1 206 ? -5.689 1.357 7.457 1.00 98.31 206 SER A O 1
ATOM 1584 N N . LEU A 1 207 ? -3.723 2.431 7.674 1.00 97.56 207 LEU A N 1
ATOM 1585 C CA . LEU A 1 207 ? -3.983 3.527 6.737 1.00 97.56 207 LEU A CA 1
ATOM 1586 C C . LEU A 1 207 ? -2.938 3.540 5.620 1.00 97.56 207 LEU A C 1
ATOM 1588 O O . LEU A 1 207 ? -1.817 3.997 5.822 1.00 97.56 207 LEU A O 1
ATOM 1592 N N . SER A 1 208 ? -3.310 3.140 4.410 1.00 93.62 208 SER A N 1
ATOM 1593 C CA . SER A 1 208 ? -2.412 3.216 3.251 1.00 93.62 208 SER A CA 1
ATOM 1594 C C . SER A 1 208 ? -2.829 4.338 2.313 1.00 93.62 208 SER A C 1
ATOM 1596 O O . SER A 1 208 ? -3.988 4.412 1.912 1.00 93.62 208 SER A O 1
ATOM 1598 N N . ASN A 1 209 ? -1.891 5.229 1.973 1.00 90.31 209 ASN A N 1
ATOM 1599 C CA . ASN A 1 209 ? -2.055 6.287 0.966 1.00 90.31 209 ASN A CA 1
ATOM 1600 C C . ASN A 1 209 ? -3.138 7.354 1.264 1.00 90.31 209 ASN A C 1
ATOM 1602 O O . ASN A 1 209 ? -3.380 8.259 0.463 1.00 90.31 209 ASN A O 1
ATOM 1606 N N . VAL A 1 210 ? -3.752 7.320 2.449 1.00 91.88 210 VAL A N 1
ATOM 1607 C CA . VAL A 1 210 ? -4.821 8.255 2.838 1.00 91.88 210 VAL A CA 1
ATOM 1608 C C . VAL A 1 210 ? -4.313 9.695 2.956 1.00 91.88 210 VAL A C 1
ATOM 1610 O O . VAL A 1 210 ? -5.041 10.627 2.631 1.00 91.88 210 VAL A O 1
ATOM 1613 N N . LEU A 1 211 ? -3.069 9.888 3.401 1.00 90.81 211 LEU A N 1
ATOM 1614 C CA . LEU A 1 211 ? -2.480 11.209 3.664 1.00 90.81 211 LEU A CA 1
ATOM 1615 C C . LEU A 1 211 ? -1.690 11.792 2.481 1.00 90.81 211 LEU A C 1
ATOM 1617 O O . LEU A 1 211 ? -1.196 12.909 2.577 1.00 90.81 211 LEU A O 1
ATOM 1621 N N . ASP A 1 212 ? -1.573 11.067 1.367 1.00 88.12 212 ASP A N 1
ATOM 1622 C CA . ASP A 1 212 ? -0.694 11.471 0.259 1.00 88.12 212 ASP A CA 1
ATOM 1623 C C . ASP A 1 212 ? -1.315 12.514 -0.688 1.00 88.12 212 ASP A C 1
ATOM 1625 O O . ASP A 1 212 ? -0.624 13.144 -1.487 1.00 88.12 212 ASP A O 1
ATOM 1629 N N . GLY A 1 213 ? -2.632 12.681 -0.637 1.00 83.38 213 GLY A N 1
ATOM 1630 C CA . GLY A 1 213 ? -3.364 13.645 -1.460 1.00 83.38 213 GLY A CA 1
ATOM 1631 C C . GLY A 1 213 ? -3.985 14.809 -0.677 1.00 83.38 213 GLY A C 1
ATOM 1632 O O . GLY A 1 213 ? -3.927 15.950 -1.132 1.00 83.38 213 GLY A O 1
ATOM 1633 N N . PRO A 1 214 ? -4.628 14.557 0.476 1.00 84.94 214 PRO A N 1
ATOM 1634 C CA . PRO A 1 214 ? -5.286 15.615 1.231 1.00 84.94 214 PRO A CA 1
ATOM 1635 C C . PRO A 1 214 ? -4.333 16.682 1.794 1.00 84.94 214 PRO A C 1
ATOM 1637 O O . PRO A 1 214 ? -3.140 16.462 1.982 1.00 84.94 214 PRO A O 1
ATOM 1640 N N . ASP A 1 215 ? -4.895 17.851 2.099 1.00 86.62 215 ASP A N 1
ATOM 1641 C CA . ASP A 1 215 ? -4.190 18.969 2.730 1.00 86.62 215 ASP A CA 1
ATOM 1642 C C . ASP A 1 215 ? -3.898 18.739 4.231 1.00 86.62 215 ASP A C 1
ATOM 1644 O O . ASP A 1 215 ? -4.366 17.785 4.860 1.00 86.62 215 ASP A O 1
ATOM 1648 N N . ALA A 1 216 ? -3.132 19.658 4.830 1.00 89.31 216 ALA A N 1
ATOM 1649 C CA . ALA A 1 216 ? -2.781 19.612 6.251 1.00 89.31 216 ALA A CA 1
ATOM 1650 C C . ALA A 1 216 ? -4.005 19.674 7.188 1.00 89.31 216 ALA A C 1
ATOM 1652 O O . ALA A 1 216 ? -3.959 19.120 8.286 1.00 89.31 216 ALA A O 1
ATOM 1653 N N . GLY A 1 217 ? -5.102 20.308 6.760 1.00 93.31 217 GLY A N 1
ATOM 1654 C CA . GLY A 1 217 ? -6.345 20.366 7.526 1.00 93.31 217 GLY A CA 1
ATOM 1655 C C . GLY A 1 217 ? -7.008 18.994 7.618 1.00 93.31 217 GLY A C 1
ATOM 1656 O O . GLY A 1 217 ? -7.377 18.554 8.706 1.00 93.31 217 GLY A O 1
ATOM 1657 N N . TYR A 1 218 ? -7.078 18.266 6.501 1.00 93.81 218 TYR A N 1
ATOM 1658 C CA . TYR A 1 218 ? -7.548 16.882 6.505 1.00 93.81 218 TYR A CA 1
ATOM 1659 C C . TYR A 1 218 ? -6.619 15.967 7.312 1.00 93.81 218 TYR A C 1
ATOM 1661 O O . TYR A 1 218 ? -7.102 15.133 8.073 1.00 93.81 218 TYR A O 1
ATOM 1669 N N . ALA A 1 219 ? -5.297 16.138 7.209 1.00 93.00 219 ALA A N 1
ATOM 1670 C CA . ALA A 1 219 ? -4.352 15.363 8.013 1.00 93.00 219 ALA A CA 1
ATOM 1671 C C . ALA A 1 219 ? -4.571 15.574 9.525 1.00 93.00 219 ALA A C 1
ATOM 1673 O O . ALA A 1 219 ? -4.593 14.608 10.290 1.00 93.00 219 ALA A O 1
ATOM 1674 N N . ALA A 1 220 ? -4.796 16.822 9.954 1.00 96.00 220 ALA A N 1
ATOM 1675 C CA . ALA A 1 220 ? -5.113 17.148 11.343 1.00 96.00 220 ALA A CA 1
ATOM 1676 C C . ALA A 1 220 ? -6.457 16.549 11.791 1.00 96.00 220 ALA A C 1
ATOM 1678 O O . ALA A 1 220 ? -6.534 15.980 12.884 1.00 96.00 220 ALA A O 1
ATOM 1679 N N . ARG A 1 221 ? -7.487 16.618 10.933 1.00 97.38 221 ARG A N 1
ATOM 1680 C CA . ARG A 1 221 ? -8.798 15.989 11.156 1.00 97.38 221 ARG A CA 1
ATOM 1681 C C . ARG A 1 221 ? -8.661 14.478 11.345 1.00 97.38 221 ARG A C 1
ATOM 1683 O O . ARG A 1 221 ? -9.094 13.952 12.365 1.00 97.38 221 ARG A O 1
ATOM 1690 N N . LEU A 1 222 ? -7.988 13.791 10.420 1.00 97.25 222 LEU A N 1
ATOM 1691 C CA . LEU A 1 222 ? -7.778 12.346 10.501 1.00 97.25 222 LEU A CA 1
ATOM 1692 C C . LEU A 1 222 ? -6.992 11.959 11.757 1.00 97.25 222 LEU A C 1
ATOM 1694 O O . LEU A 1 222 ? -7.354 11.002 12.432 1.00 97.25 222 LEU A O 1
ATOM 1698 N N . ALA A 1 223 ? -5.955 12.717 12.119 1.00 96.75 223 ALA A N 1
ATOM 1699 C CA . ALA A 1 223 ? -5.205 12.465 13.346 1.00 96.75 223 ALA A CA 1
ATOM 1700 C C . ALA A 1 223 ? -6.080 12.594 14.607 1.00 96.75 223 ALA A C 1
ATOM 1702 O O . ALA A 1 223 ? -5.912 11.822 15.551 1.00 96.75 223 ALA A O 1
ATOM 1703 N N . ALA A 1 224 ? -7.014 13.550 14.640 1.00 97.31 224 ALA A N 1
ATOM 1704 C CA . ALA A 1 224 ? -7.975 13.680 15.733 1.00 97.31 224 ALA A CA 1
ATOM 1705 C C . ALA A 1 224 ? -8.982 12.518 15.756 1.00 97.31 224 ALA A C 1
ATOM 1707 O O . ALA A 1 224 ? -9.199 11.939 16.819 1.00 97.31 224 ALA A O 1
ATOM 1708 N N . ALA A 1 225 ? -9.518 12.133 14.596 1.00 98.19 225 ALA A N 1
ATOM 1709 C CA . ALA A 1 225 ? -10.451 11.018 14.450 1.00 98.19 225 ALA A CA 1
ATOM 1710 C C . ALA A 1 225 ? -9.823 9.677 14.874 1.00 98.19 225 ALA A C 1
ATOM 1712 O O . ALA A 1 225 ? -10.414 8.918 15.639 1.00 98.19 225 ALA A O 1
ATOM 1713 N N . VAL A 1 226 ? -8.574 9.426 14.466 1.00 97.94 226 VAL A N 1
ATOM 1714 C CA . VAL A 1 226 ? -7.782 8.266 14.899 1.00 97.94 226 VAL A CA 1
ATOM 1715 C C . VAL A 1 226 ? -7.625 8.249 16.420 1.00 97.94 226 VAL A C 1
ATOM 1717 O O . VAL A 1 226 ? -7.917 7.233 17.038 1.00 97.94 226 VAL A O 1
ATOM 1720 N N . ARG A 1 227 ? -7.226 9.366 17.048 1.00 96.88 227 ARG A N 1
ATOM 1721 C CA . ARG A 1 227 ? -7.099 9.447 18.519 1.00 96.88 227 ARG A CA 1
ATOM 1722 C C . ARG A 1 227 ? -8.422 9.236 19.257 1.00 96.88 227 ARG A C 1
ATOM 1724 O O . ARG A 1 227 ? -8.412 8.817 20.407 1.00 96.88 227 ARG A O 1
ATOM 1731 N N . HIS A 1 228 ? -9.546 9.586 18.640 1.00 97.31 228 HIS A N 1
ATOM 1732 C CA . HIS A 1 228 ? -10.871 9.373 19.217 1.00 97.31 228 HIS A CA 1
ATOM 1733 C C . HIS A 1 228 ? -11.285 7.898 19.156 1.00 97.31 228 HIS A C 1
ATOM 1735 O O . HIS A 1 228 ? -11.702 7.333 20.166 1.00 97.31 228 HIS A O 1
ATOM 1741 N N . ALA A 1 229 ? -11.154 7.266 17.992 1.00 98.12 229 ALA A N 1
ATOM 1742 C CA . ALA A 1 229 ? -11.654 5.913 17.764 1.00 98.12 229 ALA A CA 1
ATOM 1743 C C . ALA A 1 229 ? -10.712 4.807 18.268 1.00 98.12 229 ALA A C 1
ATOM 1745 O O . ALA A 1 229 ? -11.163 3.693 18.540 1.00 98.12 229 ALA A O 1
ATOM 1746 N N . LEU A 1 230 ? -9.416 5.094 18.392 1.00 97.88 230 LEU A N 1
ATOM 1747 C CA . LEU A 1 230 ? -8.408 4.140 18.841 1.00 97.88 230 LEU A CA 1
ATOM 1748 C C . LEU A 1 230 ? -8.384 4.036 20.369 1.00 97.88 230 LEU A C 1
ATOM 1750 O O . LEU A 1 230 ? -8.494 5.032 21.086 1.00 97.88 230 LEU A O 1
ATOM 1754 N N . ARG A 1 231 ? -8.248 2.814 20.878 1.00 96.81 231 ARG A N 1
ATOM 1755 C CA . ARG A 1 231 ? -8.095 2.550 22.311 1.00 96.81 231 ARG A CA 1
ATOM 1756 C C . ARG A 1 231 ? -6.754 3.064 22.840 1.00 96.81 231 ARG A C 1
ATOM 1758 O O . ARG A 1 231 ? -5.779 3.071 22.085 1.00 96.81 231 ARG A O 1
ATOM 1765 N N . PRO A 1 232 ? -6.666 3.423 24.136 1.00 94.88 232 PRO A N 1
ATOM 1766 C CA . PRO A 1 232 ? -5.377 3.623 24.795 1.00 94.88 232 PRO A CA 1
ATOM 1767 C C . PRO A 1 232 ? -4.461 2.412 24.574 1.00 94.88 232 PRO A C 1
ATOM 1769 O O . PRO A 1 232 ? -4.907 1.270 24.704 1.00 94.88 232 PRO A O 1
ATOM 1772 N N . GLY A 1 233 ? -3.208 2.650 24.183 1.00 93.31 233 GLY A N 1
ATOM 1773 C CA . GLY A 1 233 ? -2.262 1.590 23.808 1.00 93.31 233 GLY A CA 1
ATOM 1774 C C . GLY A 1 233 ? -2.493 0.947 22.431 1.00 93.31 233 GLY A C 1
ATOM 1775 O O . GLY A 1 233 ? -1.693 0.107 22.014 1.00 93.31 233 GLY A O 1
ATOM 1776 N N . GLY A 1 234 ? -3.545 1.338 21.704 1.00 97.31 234 GLY A N 1
ATOM 1777 C CA . GLY A 1 234 ? -3.828 0.856 20.354 1.00 97.31 234 GLY A CA 1
ATOM 1778 C C . GLY A 1 234 ? -2.760 1.272 19.340 1.00 97.31 234 GLY A C 1
ATOM 1779 O O . GLY A 1 234 ? -1.975 2.196 19.573 1.00 97.31 234 GLY A O 1
ATOM 1780 N N . VAL A 1 235 ? -2.717 0.588 18.194 1.00 98.44 235 VAL A N 1
ATOM 1781 C CA . VAL A 1 235 ? -1.640 0.751 17.201 1.00 98.44 235 VAL A CA 1
ATOM 1782 C C . VAL A 1 235 ? -2.166 1.266 15.868 1.00 98.44 235 VAL A C 1
ATOM 1784 O O . VAL A 1 235 ? -3.135 0.749 15.324 1.00 98.44 235 VAL A O 1
ATOM 1787 N N . VAL A 1 236 ? -1.484 2.256 15.300 1.00 98.25 236 VAL A N 1
ATOM 1788 C CA . VAL A 1 236 ? -1.706 2.733 13.934 1.00 98.25 236 VAL A CA 1
ATOM 1789 C C . VAL A 1 236 ? -0.526 2.323 13.072 1.00 98.25 236 VAL A C 1
ATOM 1791 O O . VAL A 1 236 ? 0.616 2.642 13.402 1.00 98.25 236 VAL A O 1
ATOM 1794 N N . VAL A 1 237 ? -0.804 1.664 11.955 1.00 98.31 237 VAL A N 1
ATOM 1795 C CA . VAL A 1 237 ? 0.140 1.481 10.851 1.00 98.31 237 VAL A CA 1
ATOM 1796 C C . VAL A 1 237 ? -0.274 2.438 9.747 1.00 98.31 237 VAL A C 1
ATOM 1798 O O . VAL A 1 237 ? -1.433 2.437 9.336 1.00 98.31 237 VAL A O 1
ATOM 1801 N N . SER A 1 238 ? 0.641 3.272 9.266 1.00 96.75 238 SER A N 1
ATOM 1802 C CA . SER A 1 238 ? 0.367 4.153 8.135 1.00 96.75 238 SER A CA 1
ATOM 1803 C C . SER A 1 238 ? 1.429 4.039 7.053 1.00 96.75 238 SER A C 1
ATOM 1805 O O . SER A 1 238 ? 2.606 3.868 7.353 1.00 96.75 238 SER A O 1
ATOM 1807 N N . ARG A 1 239 ? 1.018 4.119 5.787 1.00 95.69 239 ARG A N 1
ATOM 1808 C CA . ARG A 1 239 ? 1.923 4.091 4.634 1.00 95.69 239 ARG A CA 1
ATOM 1809 C C . ARG A 1 239 ? 1.752 5.327 3.776 1.00 95.69 239 ARG A C 1
ATOM 1811 O O . ARG A 1 239 ? 0.626 5.752 3.504 1.00 95.69 239 ARG A O 1
ATOM 1818 N N . SER A 1 240 ? 2.877 5.867 3.321 1.00 92.88 240 SER A N 1
ATOM 1819 C CA . SER A 1 240 ? 2.926 7.063 2.486 1.00 92.88 240 SER A CA 1
ATOM 1820 C C . SER A 1 240 ? 3.933 6.914 1.348 1.00 92.88 240 SER A C 1
ATOM 1822 O O . SER A 1 240 ? 5.007 6.319 1.494 1.00 92.88 240 SER A O 1
ATOM 1824 N N . PHE A 1 241 ? 3.593 7.494 0.197 1.00 90.19 241 PHE A 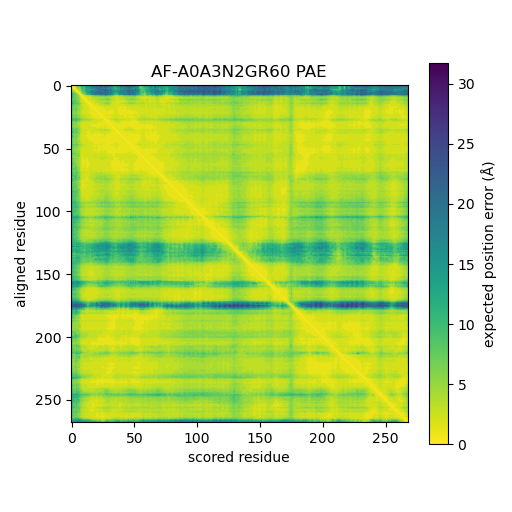N 1
ATOM 1825 C CA . PHE A 1 241 ? 4.516 7.648 -0.925 1.00 90.19 241 PHE A CA 1
ATOM 1826 C C . PHE A 1 241 ? 5.557 8.747 -0.714 1.00 90.19 241 PHE A C 1
ATOM 1828 O O . PHE A 1 241 ? 6.475 8.829 -1.532 1.00 90.19 241 PHE A O 1
ATOM 1835 N N . ARG A 1 242 ? 5.471 9.567 0.340 1.00 88.69 242 ARG A N 1
ATOM 1836 C CA . ARG A 1 242 ? 6.514 10.553 0.655 1.00 88.69 242 ARG A CA 1
ATOM 1837 C C . ARG A 1 242 ? 7.830 9.855 1.001 1.00 88.69 242 ARG A C 1
ATOM 1839 O O . ARG A 1 242 ? 7.819 8.758 1.546 1.00 88.69 242 ARG A O 1
ATOM 1846 N N . GLU A 1 243 ? 8.959 10.499 0.727 1.00 87.56 243 GLU A N 1
ATOM 1847 C CA . GLU A 1 243 ? 10.250 10.029 1.247 1.00 87.56 243 GLU A CA 1
ATOM 1848 C C . GLU A 1 243 ? 10.425 10.414 2.728 1.00 87.56 243 GLU A C 1
ATOM 1850 O O . GLU A 1 243 ? 9.886 11.443 3.162 1.00 87.56 243 GLU A O 1
ATOM 1855 N N . PRO A 1 244 ? 11.183 9.613 3.501 1.00 87.62 244 PRO A N 1
ATOM 1856 C CA . PRO A 1 244 ? 11.588 9.989 4.847 1.00 87.62 244 PRO A CA 1
ATOM 1857 C C . PRO A 1 244 ? 12.471 11.240 4.786 1.00 87.62 244 PRO A C 1
ATOM 1859 O O . PRO A 1 244 ? 13.280 11.421 3.868 1.00 87.62 244 PRO A O 1
ATOM 1862 N N . ARG A 1 245 ? 12.321 12.126 5.767 1.00 88.00 245 ARG A N 1
ATOM 1863 C CA . ARG A 1 245 ? 13.214 13.274 5.952 1.00 88.00 245 ARG A CA 1
ATOM 1864 C C . ARG A 1 245 ? 14.601 12.789 6.398 1.00 88.00 245 ARG A C 1
ATOM 1866 O O . ARG A 1 245 ? 14.719 11.696 6.948 1.00 88.00 245 ARG A O 1
ATOM 1873 N N . PRO A 1 246 ? 15.669 13.584 6.212 1.00 86.50 246 PRO A N 1
ATOM 1874 C CA . PRO A 1 246 ? 16.977 13.244 6.765 1.00 86.50 246 PRO A CA 1
ATOM 1875 C C . PRO A 1 246 ? 16.891 12.951 8.271 1.00 86.50 246 PRO A C 1
ATOM 1877 O O . PRO A 1 246 ? 16.398 13.782 9.031 1.00 86.50 246 PRO A O 1
ATOM 1880 N N . GLY A 1 247 ? 17.348 11.765 8.682 1.00 86.00 247 GLY A N 1
ATOM 1881 C CA . GLY A 1 247 ? 17.288 11.298 10.073 1.00 86.00 247 GLY A CA 1
ATOM 1882 C C . GLY A 1 247 ? 15.933 10.737 10.526 1.00 86.00 247 GLY A C 1
ATOM 1883 O O . GLY A 1 247 ? 15.834 10.271 11.656 1.00 86.00 247 GLY A O 1
ATOM 1884 N N . GLU A 1 248 ? 14.903 10.757 9.676 1.00 90.19 248 GLU A N 1
ATOM 1885 C CA . GLU A 1 248 ? 13.631 10.080 9.939 1.00 90.19 248 GLU A CA 1
ATOM 1886 C C . GLU A 1 248 ? 13.775 8.577 9.671 1.00 90.19 248 GLU A C 1
ATOM 1888 O O . GLU A 1 248 ? 14.306 8.171 8.635 1.00 90.19 248 GLU A O 1
ATOM 1893 N N . ASP A 1 249 ? 13.285 7.755 10.599 1.00 88.88 249 ASP A N 1
ATOM 1894 C CA . ASP A 1 249 ? 13.195 6.311 10.401 1.00 88.88 249 ASP A CA 1
ATOM 1895 C C . ASP A 1 249 ? 12.142 6.009 9.313 1.00 88.88 249 ASP A C 1
ATOM 1897 O O . ASP A 1 249 ? 10.979 6.390 9.477 1.00 88.88 249 ASP A O 1
ATOM 1901 N N . PRO A 1 250 ? 12.503 5.342 8.196 1.00 87.81 250 PRO A N 1
ATOM 1902 C CA . PRO A 1 250 ? 11.527 4.918 7.190 1.00 87.81 250 PRO A CA 1
ATOM 1903 C C . PRO A 1 250 ? 10.525 3.882 7.726 1.00 87.81 250 PRO A C 1
ATOM 1905 O O . PRO A 1 250 ? 9.485 3.671 7.096 1.00 87.81 250 PRO A O 1
ATOM 1908 N N . GLY A 1 251 ? 10.838 3.259 8.866 1.00 92.44 251 GLY A N 1
ATOM 1909 C CA . GLY A 1 251 ? 10.034 2.265 9.556 1.00 92.44 251 GLY A CA 1
ATOM 1910 C C . GLY A 1 251 ? 10.283 0.833 9.081 1.00 92.44 251 GLY A C 1
ATOM 1911 O O . GLY A 1 251 ? 11.292 0.556 8.423 1.00 92.44 251 GLY A O 1
ATOM 1912 N N . PRO A 1 252 ? 9.411 -0.127 9.453 1.00 92.12 252 PRO A N 1
ATOM 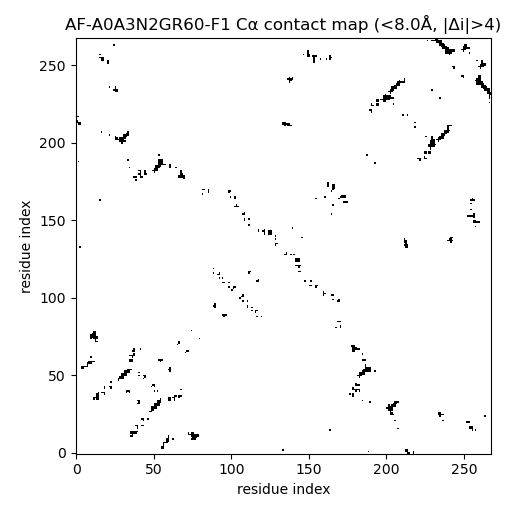1913 C CA . PRO A 1 252 ? 9.645 -1.533 9.167 1.00 92.12 252 PRO A CA 1
ATOM 1914 C C . PRO A 1 252 ? 9.704 -1.806 7.659 1.00 92.12 252 PRO A C 1
ATOM 1916 O O . PRO A 1 252 ? 9.006 -1.157 6.875 1.00 92.12 252 PRO A O 1
ATOM 1919 N N . PRO A 1 253 ? 10.488 -2.816 7.243 1.00 88.62 253 PRO A N 1
ATOM 1920 C CA . PRO A 1 253 ? 10.560 -3.201 5.845 1.00 88.62 253 PRO A CA 1
ATOM 1921 C C . PRO A 1 253 ? 9.193 -3.688 5.358 1.00 88.62 253 PRO A C 1
ATOM 1923 O O . PRO A 1 253 ? 8.555 -4.532 5.995 1.00 88.62 253 PRO A O 1
ATOM 1926 N N . ASP A 1 254 ? 8.791 -3.175 4.198 1.00 91.56 254 ASP A N 1
ATOM 1927 C CA . ASP A 1 254 ? 7.610 -3.593 3.450 1.00 91.56 254 ASP A CA 1
ATOM 1928 C C . ASP A 1 254 ? 8.070 -4.174 2.107 1.00 91.56 254 ASP A C 1
ATOM 1930 O O . ASP A 1 254 ? 8.720 -3.502 1.295 1.00 91.56 254 ASP A O 1
ATOM 1934 N N . ARG A 1 255 ? 7.758 -5.455 1.884 1.00 91.38 255 ARG A N 1
ATOM 1935 C CA . ARG A 1 255 ? 8.231 -6.207 0.714 1.00 91.38 255 ARG A CA 1
ATOM 1936 C C . ARG A 1 255 ? 7.664 -5.698 -0.614 1.00 91.38 255 ARG A C 1
ATOM 1938 O O . ARG A 1 255 ? 8.197 -6.088 -1.652 1.00 91.38 255 ARG A O 1
ATOM 1945 N N . SER A 1 256 ? 6.655 -4.817 -0.604 1.00 90.75 256 SER A N 1
ATOM 1946 C CA . SER A 1 256 ? 6.124 -4.169 -1.810 1.00 90.75 256 SER A CA 1
ATOM 1947 C C . SER A 1 256 ? 7.076 -3.161 -2.441 1.00 90.75 256 SER A C 1
ATOM 1949 O O . SER A 1 256 ? 6.963 -2.893 -3.634 1.00 90.75 256 SER A O 1
ATOM 1951 N N . MET A 1 257 ? 8.019 -2.610 -1.666 1.00 90.75 257 MET A N 1
ATOM 1952 C CA . MET A 1 257 ? 9.046 -1.664 -2.129 1.00 90.75 257 MET A CA 1
ATOM 1953 C C . MET A 1 257 ? 8.497 -0.359 -2.736 1.00 90.75 257 MET A C 1
ATOM 1955 O O . MET A 1 257 ? 9.260 0.423 -3.305 1.00 90.75 257 MET A O 1
ATOM 1959 N N . LEU A 1 258 ? 7.188 -0.101 -2.636 1.00 89.56 258 LEU A N 1
ATOM 1960 C CA . LEU A 1 258 ? 6.566 1.100 -3.193 1.00 89.56 258 LEU A CA 1
ATOM 1961 C C . LEU A 1 258 ? 6.542 2.268 -2.211 1.00 89.56 258 LEU A C 1
ATOM 1963 O O . LEU A 1 258 ? 6.600 3.420 -2.642 1.00 89.56 258 LEU A O 1
ATOM 1967 N N . TRP A 1 259 ? 6.462 1.990 -0.914 1.00 92.25 259 TRP A N 1
ATOM 1968 C CA . TRP A 1 259 ? 6.287 3.002 0.125 1.00 92.25 259 TRP A CA 1
ATOM 1969 C C . TRP A 1 259 ? 7.612 3.660 0.490 1.00 92.25 259 TRP A C 1
ATOM 1971 O O . TRP A 1 259 ? 8.651 3.003 0.548 1.00 92.25 259 TRP A O 1
ATOM 1981 N N . GLY A 1 260 ? 7.582 4.975 0.704 1.00 90.19 260 GLY A N 1
ATOM 1982 C CA . GLY A 1 260 ? 8.756 5.690 1.205 1.00 90.19 260 GLY A CA 1
ATOM 1983 C C . GLY A 1 260 ? 8.817 5.674 2.724 1.00 90.19 260 GLY A C 1
ATOM 1984 O O . GLY A 1 260 ? 9.900 5.527 3.283 1.00 90.19 260 GLY A O 1
ATOM 1985 N N . VAL A 1 261 ? 7.654 5.758 3.375 1.00 92.75 261 VAL A N 1
ATOM 1986 C CA . VAL A 1 261 ? 7.525 5.659 4.829 1.00 92.75 261 VAL A CA 1
ATOM 1987 C C . VAL A 1 261 ? 6.426 4.669 5.184 1.00 92.75 261 VAL A C 1
ATOM 1989 O O . VAL A 1 261 ? 5.318 4.736 4.640 1.00 92.75 261 VAL A O 1
ATOM 1992 N N . VAL A 1 262 ? 6.742 3.784 6.125 1.00 95.56 262 VAL A N 1
ATOM 1993 C CA . VAL A 1 262 ? 5.803 2.897 6.809 1.00 95.56 262 VAL A CA 1
ATOM 1994 C C . VAL A 1 262 ? 5.893 3.230 8.292 1.00 95.56 262 VAL A C 1
ATOM 1996 O O . VAL A 1 262 ? 6.828 2.848 8.968 1.00 95.56 262 VAL A O 1
ATOM 1999 N N . GLU A 1 263 ? 4.951 3.989 8.824 1.00 95.69 263 GLU A N 1
ATOM 2000 C CA . GLU A 1 263 ? 5.009 4.454 10.207 1.00 95.69 263 GLU A CA 1
ATOM 2001 C C . GLU A 1 263 ? 4.161 3.552 11.108 1.00 95.69 263 GLU A C 1
ATOM 2003 O O . GLU A 1 263 ? 2.987 3.311 10.823 1.00 95.69 263 GLU A O 1
ATOM 2008 N N . VAL A 1 264 ? 4.739 3.089 12.219 1.00 96.94 264 VAL A N 1
ATOM 2009 C CA . VAL A 1 264 ? 4.019 2.359 13.270 1.00 96.94 264 VAL A CA 1
ATOM 2010 C C . VAL A 1 264 ? 3.992 3.214 14.526 1.00 96.94 264 VAL A C 1
ATOM 2012 O O . VAL A 1 264 ? 5.031 3.527 15.104 1.00 96.94 264 VAL A O 1
ATOM 2015 N N . ARG A 1 265 ? 2.793 3.581 14.976 1.00 95.62 265 ARG A N 1
ATOM 2016 C CA . ARG A 1 265 ? 2.587 4.434 16.147 1.00 95.62 265 ARG A CA 1
ATOM 2017 C C . ARG A 1 265 ? 1.691 3.769 17.165 1.00 95.62 265 ARG A C 1
ATOM 2019 O O . ARG A 1 265 ? 0.622 3.278 16.823 1.00 95.62 265 ARG A O 1
ATOM 2026 N N . ARG A 1 266 ? 2.088 3.839 18.431 1.00 94.69 266 ARG A N 1
ATOM 2027 C CA . ARG A 1 266 ? 1.214 3.494 19.553 1.00 94.69 266 ARG A CA 1
ATOM 2028 C C . ARG A 1 266 ? 0.506 4.748 20.043 1.00 94.69 266 ARG A C 1
ATOM 2030 O O . ARG A 1 266 ? 1.135 5.801 20.161 1.00 94.69 266 ARG A O 1
ATOM 2037 N N . CYS A 1 267 ? -0.792 4.645 20.291 1.00 85.62 267 CYS A N 1
ATOM 2038 C CA . CYS A 1 267 ? -1.503 5.676 21.024 1.00 85.62 267 CYS A CA 1
ATOM 2039 C C . CYS A 1 267 ? -1.051 5.622 22.485 1.00 85.62 267 CYS A C 1
ATOM 2041 O O . CYS A 1 267 ? -1.017 4.518 23.039 1.00 85.62 267 CYS A O 1
ATOM 2043 N N . PRO A 1 268 ? -0.679 6.765 23.086 1.00 68.88 268 PRO A N 1
ATOM 2044 C CA . PRO A 1 268 ? -0.455 6.828 24.523 1.00 68.88 268 PRO A CA 1
ATOM 2045 C C . PRO A 1 268 ? -1.714 6.437 25.307 1.00 68.88 268 PRO A C 1
ATOM 2047 O O . PRO A 1 268 ? -2.834 6.519 24.740 1.00 68.88 268 PRO A O 1
#

Sequence (268 aa):
MNPWAGRRGLLFGWGYEDPDVELRVLPRGRVLAIAAAGETVSALARAGYEVTAVDINPTQLAYCRDRLAGAPATTGRAERLLAAGRATVRALDPRWRRVDEVLRDGDPVALLESRRLQGLLAAGLAPLGLLLPAFRHAIPPRLDRVLLARLRRGLAHAPADNPWAWRLLAGRDELIRDTRAAATLVHADVAEHLEQAPRGCYDGISLSNVLDGPDAGYAARLAAAVRHALRPGGVVVSRSFREPRPGEDPGPPDRSMLWGVVEVRRCP

Solvent-accessible surface area (backbone atoms only — not comparable to full-atom values): 14176 Å² total; per-residue (Å²): 110,64,77,58,65,84,55,82,59,51,52,48,36,57,58,73,68,43,47,68,55,51,72,74,66,44,57,82,46,33,30,39,32,54,22,54,33,21,48,54,49,17,54,43,21,70,71,68,30,51,32,37,28,32,26,59,30,62,49,28,39,51,49,14,52,42,22,24,74,55,47,78,81,53,86,12,55,52,51,53,52,51,50,54,51,45,52,51,43,40,72,77,29,73,72,53,68,44,40,70,55,26,44,68,80,53,62,59,53,65,65,70,68,35,66,64,56,52,52,50,38,41,66,71,46,65,56,46,57,75,76,37,63,63,29,45,87,17,52,54,85,62,48,39,59,50,52,51,51,35,43,42,62,37,51,77,72,47,60,70,79,39,52,42,54,39,34,72,71,66,66,38,74,88,65,76,69,84,30,54,38,70,64,49,78,44,84,34,51,66,42,61,49,30,61,72,40,60,71,43,62,24,30,18,37,40,42,68,54,69,70,33,43,35,48,72,68,50,50,53,49,34,54,51,14,48,64,43,15,36,23,77,66,14,28,38,40,38,35,29,58,30,69,54,55,93,91,48,81,38,54,70,87,50,74,41,33,68,62,36,25,34,47,77,43,70,41,113

Radius of gyration: 18.46 Å; Cα contacts (8 Å, |Δi|>4): 497; chains: 1; bounding box: 40×38×51 Å

InterPro domains:
  IPR029063 S-adenosyl-L-methionine-dependent methyltransferase superfamily [G3DSA:3.40.50.150] (22-90)
  IPR029063 S-adenosyl-L-methionine-dependent methyltransferase superfamily [G3DSA:3.40.50.1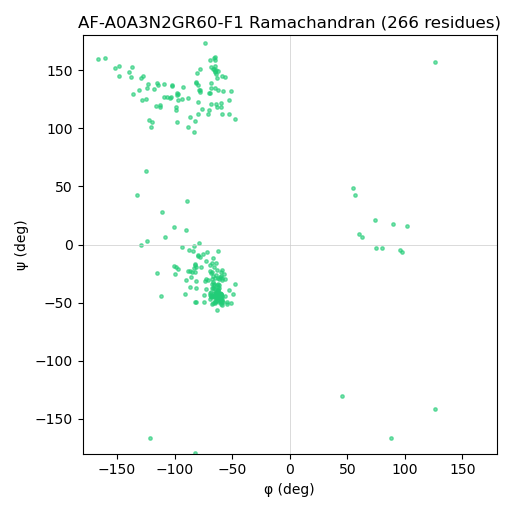50] (91-264)
  IPR029063 S-adenosyl-L-methionine-dependent methyltransfe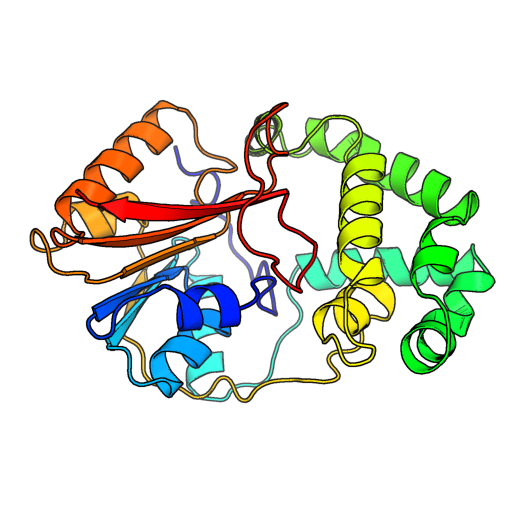rase superfamily [SSF53335] (27-150)
  IPR029063 S-adenosyl-L-methionine-dependent methyltransferase superfamily [SSF53335] (37-249)

Foldseek 3Di:
DQPLAPDAFQAALDDLFFLVVCVVFFDAEEEEEALANQQNVLVCQVVPHAYEHEYQHVNRLVNSVCLQQQDDGDGTPVLVVLVVLLVVCVVFPVVLVCCVVCLQPHQNLVVLPDPRNLVSLQVVCQCVCVVQVLQVQQCDPPVSVVLNVLCNVLSVPDDSVLQLSCCNRVVDNPDDDRSHGDHHYDNDLQLVVLQPAAFQQHLEYEEEARPRRDDPVVVVSSVVSCNGHHHQFGKYWYFTSHAADVVGDLDDDTNSSRTRRTDIDTHD

Nearest PDB structures (foldseek):
  8gdu-assembly1_A  TM=8.507E-01  e=4.259E-04  Methanosarcina acetivorans C2A
  6mro-assembly1_A  TM=8.431E-01  e=9.633E-04  Methanosarcina acetivorans C2A
  4nec-assembly3_C  TM=7.259E-01  e=2.832E-04  Streptomyces lasalocidi
  3dli-assembly1_C  TM=8.229E-01  e=2.672E-03  Archaeoglobus fulgidus
  7ezg-assembly1_A  TM=6.435E-01  e=1.464E-02  Homo sapiens

Organism: NCBI:txid84480

Secondary structure (DSSP, 8-state):
--TTTT--S---SS--S-THHHHHHSPSSEEEEE-TTSHHHHHHHHTT-EEEEEES-HHHHHHHHHHHHTPPP---HHHHHHHHHHHHHHHH-GGGGGHHHHHHHS-HHHHTT-HHHHHHHHHHHTTHHHH-GGGTTTS-TTHHHHHHHHHHHHHTT--TT-HHHIIIII---TT--------EEEES-HHHHHHHSPTT-EEEEEEESTTSSS-HHHHHHHHHHHHHHEEEEEEEEEEESSPPPTT----S--TT---SEEEEEE--

pLDDT: mean 90.06, std 9.64, range [51.47, 98.75]

Mean predicted aligned error: 4.76 Å